Protein AF-H6Q936-F1 (afdb_monomer)

Mean predicted aligned error: 9.36 Å

Sequence (215 aa):
MSMMAGSNAAGVPKELAVLWPVNLMQFFLVAVVITSFFFLTMAYIVTGPQLRAKTADVLAVGLALYDIPYGFSVASALFGAPVYSSTAPWLLAAGVAVLALSQAYSLAVARAITPGGLRAWLVVPLAFAVGFLLYFILPPMQTSLYPRLVMSYLYAGAAPCIVYSMLKINLHAAGRLGGFTFKFWAGLFAGVMLYAAAEVFIHLYSPAAHGFIHL

Organism: Pyrobaculum oguniense (strain DSM 13380 / JCM 10595 / TE7) (NCBI:txid698757)

Foldseek 3Di:
DLVLLVLLLPVLLVVCVVVPVDPSVVVVVVSCVLLVVLVVVVVCQCVPPVRVAQLLQLLLLLLLLLLLLVLLLLLCLCPVDPPLVPPCVPLSVQLVVLVVVLSVVLSVLSCVVGPPPDPRVVSNVVSNVNSNVVPVVDPRPVPDSVSSNVSSSSSSSSNVSNVVSVVSSLVVVQVVVVHCDPVSVVVVVVSVVSNVVSVVSNCVSPVCSCVSRRD

pLDDT: mean 73.19, std 12.07, range [38.28, 92.38]

Structure (mmCIF, N/CA/C/O backbone):
data_AF-H6Q936-F1
#
_entry.id   AF-H6Q936-F1
#
loop_
_atom_site.group_PDB
_atom_site.id
_atom_site.type_symbol
_atom_site.label_atom_id
_atom_site.label_alt_id
_atom_site.label_comp_id
_atom_site.label_asym_id
_atom_site.label_entity_id
_atom_site.label_seq_id
_atom_site.pdbx_PDB_ins_code
_atom_site.Cartn_x
_atom_site.Cartn_y
_atom_site.Cartn_z
_atom_site.occupancy
_atom_site.B_iso_or_equiv
_atom_site.auth_seq_id
_atom_site.auth_comp_id
_atom_site.auth_asym_id
_atom_site.auth_atom_id
_atom_site.pdbx_PDB_model_num
ATOM 1 N N . MET A 1 1 ? -1.543 5.328 0.706 1.00 61.47 1 MET A N 1
ATOM 2 C CA . MET A 1 1 ? -1.523 3.891 0.343 1.00 61.47 1 MET A CA 1
ATOM 3 C C . MET A 1 1 ? -2.785 3.435 -0.386 1.00 61.47 1 MET A C 1
ATOM 5 O O . MET A 1 1 ? -2.665 3.070 -1.541 1.00 61.47 1 MET A O 1
ATOM 9 N N . SER A 1 2 ? -3.990 3.478 0.201 1.00 53.75 2 SER A N 1
ATOM 10 C CA . SER A 1 2 ? -5.213 2.980 -0.473 1.00 53.75 2 SER A CA 1
ATOM 11 C C . SER A 1 2 ? -5.577 3.722 -1.765 1.00 53.75 2 SER A C 1
ATOM 13 O O . SER A 1 2 ? -5.867 3.081 -2.768 1.00 53.75 2 SER A O 1
ATOM 15 N N . MET A 1 3 ? -5.522 5.060 -1.765 1.00 62.69 3 MET A N 1
ATOM 16 C CA . MET A 1 3 ? -5.763 5.865 -2.974 1.00 62.69 3 MET A CA 1
ATOM 17 C C . MET A 1 3 ? -4.720 5.595 -4.064 1.00 62.69 3 MET A C 1
ATOM 19 O O . MET A 1 3 ? -5.059 5.581 -5.238 1.00 62.69 3 MET A O 1
ATOM 23 N N . MET A 1 4 ? -3.473 5.328 -3.674 1.00 63.38 4 MET A N 1
ATOM 24 C CA . MET A 1 4 ? -2.392 5.014 -4.608 1.00 63.38 4 MET A CA 1
ATOM 25 C C . MET A 1 4 ? -2.554 3.608 -5.193 1.00 63.38 4 MET A C 1
ATOM 27 O O . MET A 1 4 ? -2.472 3.442 -6.397 1.00 63.38 4 MET A O 1
ATOM 31 N N . ALA A 1 5 ? -2.900 2.614 -4.370 1.00 56.12 5 ALA A N 1
ATOM 32 C CA . ALA A 1 5 ? -3.246 1.279 -4.852 1.00 56.12 5 ALA A CA 1
ATOM 33 C C . ALA A 1 5 ? -4.446 1.322 -5.821 1.00 56.12 5 ALA A C 1
ATOM 35 O O . ALA A 1 5 ? -4.440 0.662 -6.853 1.00 56.12 5 ALA A O 1
ATOM 36 N N . GLY A 1 6 ? -5.458 2.146 -5.528 1.00 54.78 6 GLY A N 1
ATOM 37 C CA . GLY A 1 6 ? -6.584 2.371 -6.437 1.00 54.78 6 GLY A CA 1
ATOM 38 C C . GLY A 1 6 ? -6.182 3.069 -7.741 1.00 54.78 6 GLY A C 1
ATOM 39 O O . GLY A 1 6 ? -6.617 2.642 -8.806 1.00 54.78 6 GLY A O 1
ATOM 40 N N . SER A 1 7 ? -5.332 4.100 -7.667 1.00 63.47 7 SER A N 1
ATOM 41 C CA . SER A 1 7 ? -4.776 4.778 -8.847 1.00 63.47 7 SER A CA 1
ATOM 42 C C . SER A 1 7 ? -4.005 3.793 -9.722 1.00 63.47 7 SER A C 1
ATOM 44 O O . SER A 1 7 ? -4.339 3.656 -10.891 1.00 63.47 7 SER A O 1
ATOM 46 N N . ASN A 1 8 ? -3.091 3.024 -9.122 1.00 63.66 8 ASN A N 1
ATOM 47 C CA . ASN A 1 8 ? -2.183 2.112 -9.827 1.00 63.66 8 ASN A CA 1
ATOM 48 C C . ASN A 1 8 ? -2.870 0.878 -10.415 1.00 63.66 8 ASN A C 1
ATOM 50 O O . ASN A 1 8 ? -2.393 0.224 -11.345 1.00 63.66 8 ASN A O 1
ATOM 54 N N . ALA A 1 9 ? -4.018 0.517 -9.849 1.00 57.38 9 ALA A N 1
ATOM 55 C CA . ALA A 1 9 ? -4.896 -0.472 -10.446 1.00 57.38 9 ALA A CA 1
ATOM 56 C C . ALA A 1 9 ? -5.572 0.062 -11.725 1.00 57.38 9 ALA A C 1
ATOM 58 O O . ALA A 1 9 ? -5.931 -0.726 -12.600 1.00 57.38 9 ALA A O 1
ATOM 59 N N . ALA A 1 10 ? -5.760 1.381 -11.837 1.00 58.88 10 ALA A N 1
ATOM 60 C CA . ALA A 1 10 ? -6.557 2.024 -12.876 1.00 58.88 10 ALA A CA 1
ATOM 61 C C . ALA A 1 10 ? -5.743 2.678 -14.007 1.00 58.88 10 ALA A C 1
ATOM 63 O O . ALA A 1 10 ? -6.281 2.808 -15.112 1.00 58.88 10 ALA A O 1
ATOM 64 N N . GLY A 1 11 ? -4.483 3.085 -13.806 1.00 59.94 11 GLY A N 1
ATOM 65 C CA . GLY A 1 11 ? -3.734 3.760 -14.872 1.00 59.94 11 GLY A CA 1
ATOM 66 C C . GLY A 1 11 ? -3.174 2.832 -15.944 1.00 59.94 11 GLY A C 1
ATOM 67 O O . GLY A 1 11 ? -3.153 3.238 -17.102 1.00 59.94 11 GLY A O 1
ATOM 68 N N . VAL A 1 12 ? -2.848 1.569 -15.650 1.00 63.31 12 VAL A N 1
ATOM 69 C CA . VAL A 1 12 ? -2.398 0.622 -16.696 1.00 63.31 12 VAL A CA 1
ATOM 70 C C . VAL A 1 12 ? -3.471 0.366 -17.776 1.00 63.31 12 VAL A C 1
ATOM 72 O O . VAL A 1 12 ? -3.147 0.470 -18.961 1.00 63.31 12 VAL A O 1
ATOM 75 N N . PRO A 1 13 ? -4.758 0.118 -17.445 1.00 61.00 13 PRO A N 1
ATOM 76 C CA . PRO A 1 13 ? -5.834 0.076 -18.442 1.00 61.00 13 PRO A CA 1
ATOM 77 C C . PRO A 1 13 ? -5.987 1.375 -19.247 1.00 61.00 13 PRO A C 1
ATOM 79 O O . PRO A 1 13 ? -6.289 1.332 -20.440 1.00 61.00 13 PRO A O 1
ATOM 82 N N . LYS A 1 14 ? -5.767 2.533 -18.610 1.00 61.59 14 LYS A N 1
ATOM 83 C CA . LYS A 1 14 ? -5.841 3.848 -19.259 1.00 61.59 14 LYS A CA 1
ATOM 84 C C . LYS A 1 14 ? -4.702 4.053 -20.261 1.00 61.59 14 LYS A C 1
ATOM 86 O O . LYS A 1 14 ? -4.954 4.549 -21.352 1.00 61.59 14 LYS A O 1
ATOM 91 N N . GLU A 1 15 ? -3.473 3.665 -19.932 1.00 61.25 15 GLU A N 1
ATOM 92 C CA . GLU A 1 15 ? -2.340 3.736 -20.867 1.00 61.25 15 GLU A CA 1
ATOM 93 C C . GLU A 1 15 ? -2.508 2.777 -22.047 1.00 61.25 15 GLU A C 1
ATOM 95 O O . GLU A 1 15 ? -2.240 3.140 -23.193 1.00 61.25 15 GLU A O 1
ATOM 100 N N . LEU A 1 16 ? -3.016 1.571 -21.779 1.00 59.66 16 LEU A N 1
ATOM 101 C CA . LEU A 1 16 ? -3.364 0.593 -22.807 1.00 59.66 16 LEU A CA 1
ATOM 102 C C . LEU A 1 16 ? -4.382 1.140 -23.804 1.00 59.66 16 LEU A C 1
ATOM 104 O O . LEU A 1 16 ? -4.204 0.944 -25.001 1.00 59.66 16 LEU A O 1
ATOM 108 N N . ALA A 1 17 ? -5.391 1.872 -23.322 1.00 58.81 17 ALA A N 1
ATOM 109 C CA . ALA A 1 17 ? -6.390 2.527 -24.165 1.00 58.81 17 ALA A CA 1
ATOM 110 C C . ALA A 1 17 ? -5.791 3.565 -25.130 1.00 58.81 17 ALA A C 1
ATOM 112 O O . ALA A 1 17 ? -6.347 3.797 -26.202 1.00 58.81 17 ALA A O 1
ATOM 113 N N . VAL A 1 18 ? -4.683 4.208 -24.743 1.00 61.81 18 VAL A N 1
ATOM 114 C CA . VAL A 1 18 ? -4.014 5.256 -25.530 1.00 61.81 18 VAL A CA 1
ATOM 115 C C . VAL A 1 18 ? -3.033 4.658 -26.538 1.00 61.81 18 VAL A C 1
ATOM 117 O O . VAL A 1 18 ? -2.972 5.115 -27.676 1.00 61.81 18 VAL A O 1
ATOM 120 N N . LEU A 1 19 ? -2.265 3.642 -26.135 1.00 58.72 19 LEU A N 1
ATOM 121 C CA . LEU A 1 19 ? -1.237 3.019 -26.978 1.00 58.72 19 LEU A CA 1
ATOM 122 C C . LEU A 1 19 ? -1.812 2.044 -28.007 1.00 58.72 19 LEU A C 1
ATOM 124 O O . LEU A 1 19 ? -1.199 1.813 -29.048 1.00 58.72 19 LEU A O 1
ATOM 128 N N . TRP A 1 20 ? -2.975 1.464 -27.723 1.00 57.75 20 TRP A N 1
ATOM 129 C CA . TRP A 1 20 ? -3.580 0.448 -28.565 1.00 57.75 20 TRP A CA 1
ATOM 130 C C . TRP A 1 20 ? -5.104 0.614 -28.494 1.00 57.75 20 TRP A C 1
ATOM 132 O O . TRP A 1 20 ? -5.687 0.371 -27.437 1.00 57.75 20 TRP A O 1
ATOM 142 N N . PRO A 1 21 ? -5.792 1.015 -29.582 1.00 55.06 21 PRO A N 1
ATOM 143 C CA . PRO A 1 21 ? -7.251 1.097 -29.612 1.00 55.06 21 PRO A CA 1
ATOM 144 C C . PRO A 1 21 ? -7.835 -0.324 -29.684 1.00 55.06 21 PRO A C 1
ATOM 146 O O . PRO A 1 21 ? -8.429 -0.738 -30.676 1.00 55.06 21 PRO A O 1
ATOM 149 N N . VAL A 1 22 ? -7.586 -1.125 -28.650 1.00 55.31 22 VAL A N 1
ATOM 150 C CA . VAL A 1 22 ? -8.157 -2.458 -28.476 1.00 55.31 22 VAL A CA 1
ATOM 151 C C . VAL A 1 22 ? -9.547 -2.301 -27.887 1.00 55.31 22 VAL A C 1
ATOM 153 O O . VAL A 1 22 ? -9.851 -1.331 -27.192 1.00 55.31 22 VAL A O 1
ATOM 156 N N . ASN A 1 23 ? -10.390 -3.298 -28.122 1.00 58.53 23 ASN A N 1
ATOM 157 C CA . ASN A 1 23 ? -11.681 -3.425 -27.474 1.00 58.53 23 ASN A CA 1
ATOM 158 C C . ASN A 1 23 ? -11.493 -3.529 -25.943 1.00 58.53 23 ASN A C 1
ATOM 160 O O . ASN A 1 23 ? -11.279 -4.612 -25.394 1.00 58.53 23 ASN A O 1
ATOM 164 N N . LEU A 1 24 ? -11.553 -2.378 -25.260 1.00 59.50 24 LEU A N 1
ATOM 165 C CA . LEU A 1 24 ? -11.336 -2.205 -23.814 1.00 59.50 24 LEU A CA 1
ATOM 166 C C . LEU A 1 24 ? -12.250 -3.083 -22.956 1.00 59.50 24 LEU A C 1
ATOM 168 O O . LEU A 1 24 ? -11.955 -3.314 -21.786 1.00 59.50 24 LEU A O 1
ATOM 172 N N . MET A 1 25 ? -13.329 -3.605 -23.541 1.00 63.00 25 MET A N 1
ATOM 173 C CA . MET A 1 25 ? -14.293 -4.477 -22.886 1.00 63.00 25 MET A CA 1
ATOM 174 C C . MET A 1 25 ? -13.635 -5.696 -22.228 1.00 63.00 25 MET A C 1
ATOM 176 O O . MET A 1 25 ? -14.004 -6.056 -21.116 1.00 63.00 25 MET A O 1
ATOM 180 N N . GLN A 1 26 ? -12.638 -6.317 -22.869 1.00 65.06 26 GLN A N 1
ATOM 181 C CA . GLN A 1 26 ? -11.973 -7.503 -22.314 1.00 65.06 26 GLN A CA 1
ATOM 182 C C . GLN A 1 26 ? -11.108 -7.157 -21.096 1.00 65.06 26 GLN A C 1
ATOM 184 O O . GLN A 1 26 ? -11.200 -7.827 -20.070 1.00 65.06 26 GLN A O 1
ATOM 189 N N . PHE A 1 27 ? -10.323 -6.079 -21.168 1.00 60.59 27 PHE A N 1
ATOM 190 C CA . PHE A 1 27 ? -9.527 -5.604 -20.032 1.00 60.59 27 PHE A CA 1
ATOM 191 C C . PHE A 1 27 ? -10.408 -5.115 -18.882 1.00 60.59 27 PHE A C 1
ATOM 193 O O . PHE A 1 27 ? -10.123 -5.411 -17.724 1.00 60.59 27 PHE A O 1
ATOM 200 N N . PHE A 1 28 ? -11.510 -4.430 -19.196 1.00 62.19 28 PHE A N 1
ATOM 201 C CA . PHE A 1 28 ? -12.504 -4.016 -18.214 1.00 62.19 28 PHE A CA 1
ATOM 202 C C . PHE A 1 28 ? -13.147 -5.222 -17.520 1.00 62.19 28 PHE A C 1
ATOM 204 O O . PHE A 1 28 ? -13.210 -5.250 -16.297 1.00 62.19 28 PHE A O 1
ATOM 211 N N . LEU A 1 29 ? -13.551 -6.252 -18.269 1.00 66.69 29 LEU A N 1
ATOM 212 C CA . LEU A 1 29 ? -14.103 -7.486 -17.703 1.00 66.69 29 LEU A CA 1
ATOM 213 C C . LEU A 1 29 ? -13.095 -8.207 -16.807 1.00 66.69 29 LEU A C 1
ATOM 215 O O . LEU A 1 29 ? -13.454 -8.622 -15.710 1.00 66.69 29 LEU A O 1
ATOM 219 N N . VAL A 1 30 ? -11.832 -8.320 -17.226 1.00 66.12 30 VAL A N 1
ATOM 220 C CA . VAL A 1 30 ? -10.776 -8.929 -16.403 1.00 66.12 30 VAL A CA 1
ATOM 221 C C . VAL A 1 30 ? -10.541 -8.118 -15.128 1.00 66.12 30 VAL A C 1
ATOM 223 O O . VAL A 1 30 ? -10.490 -8.691 -14.041 1.00 66.12 30 VAL A O 1
ATOM 226 N N . ALA A 1 31 ? -10.478 -6.788 -15.227 1.00 62.88 31 ALA A N 1
ATOM 227 C CA . ALA A 1 31 ? -10.356 -5.911 -14.069 1.00 62.88 31 ALA A CA 1
ATOM 228 C C . ALA A 1 31 ? -11.558 -6.047 -13.121 1.00 62.88 31 ALA A C 1
ATOM 230 O O . ALA A 1 31 ? -11.362 -6.153 -11.912 1.00 62.88 31 ALA A O 1
ATOM 231 N N . VAL A 1 32 ? -12.786 -6.114 -13.647 1.00 66.06 32 VAL A N 1
ATOM 232 C CA . VAL A 1 32 ? -14.022 -6.323 -12.873 1.00 66.06 32 VAL A CA 1
ATOM 233 C C . VAL A 1 32 ? -14.007 -7.684 -12.188 1.00 66.06 32 VAL A C 1
ATOM 235 O O . VAL A 1 32 ? -14.314 -7.761 -11.004 1.00 66.06 32 VAL A O 1
ATOM 238 N 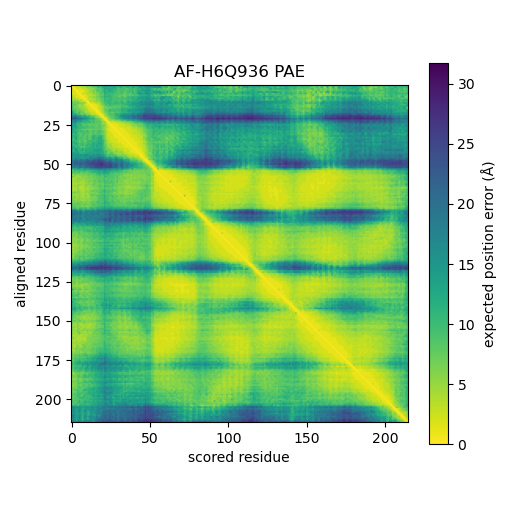N . VAL A 1 33 ? -13.614 -8.752 -12.882 1.00 72.00 33 VAL A N 1
ATOM 239 C CA . VAL A 1 33 ? -13.533 -10.103 -12.308 1.00 72.00 33 VAL A CA 1
ATOM 240 C C . VAL A 1 33 ? -12.490 -10.160 -11.199 1.00 72.00 33 VAL A C 1
ATOM 242 O O . VAL A 1 33 ? -12.778 -10.690 -10.131 1.00 72.00 33 VAL A O 1
ATOM 245 N N . ILE A 1 34 ? -11.306 -9.584 -11.407 1.00 67.56 34 ILE A N 1
ATOM 246 C CA . ILE A 1 34 ? -10.224 -9.601 -10.417 1.00 67.56 34 ILE A CA 1
ATOM 247 C C . ILE A 1 34 ? -10.582 -8.743 -9.203 1.00 67.56 34 ILE A C 1
ATOM 249 O O . ILE A 1 34 ? -10.488 -9.216 -8.071 1.00 67.56 34 ILE A O 1
ATOM 253 N N . THR A 1 35 ? -11.055 -7.513 -9.410 1.00 64.31 35 THR A N 1
ATOM 254 C CA . THR A 1 35 ? -11.507 -6.647 -8.307 1.00 64.31 35 THR A CA 1
ATOM 255 C C . THR A 1 35 ? -12.677 -7.269 -7.551 1.00 64.31 35 THR A C 1
ATOM 257 O O . THR A 1 35 ? -12.654 -7.285 -6.323 1.00 64.31 35 THR A O 1
ATOM 260 N N . SER A 1 36 ? -13.651 -7.860 -8.250 1.00 66.31 36 SER A N 1
ATOM 261 C CA . SER A 1 36 ? -14.780 -8.568 -7.633 1.00 66.31 36 SER A CA 1
ATOM 262 C C . SER A 1 36 ? -14.330 -9.817 -6.884 1.00 66.31 36 SER A C 1
ATOM 264 O O . SER A 1 36 ? -14.815 -10.063 -5.788 1.00 66.31 36 SER A O 1
ATOM 266 N N . PHE A 1 37 ? -13.376 -10.585 -7.416 1.00 74.50 37 PHE A N 1
ATOM 267 C CA . PHE A 1 37 ? -12.801 -11.744 -6.736 1.00 74.50 37 PHE A CA 1
ATOM 268 C C . PHE A 1 37 ? -12.106 -11.328 -5.440 1.00 74.50 37 PHE A C 1
ATOM 270 O O . PHE A 1 37 ? -12.392 -11.897 -4.388 1.00 74.50 37 PHE A O 1
ATOM 277 N N . PHE A 1 38 ? -11.249 -10.304 -5.472 1.00 66.44 38 PHE A N 1
ATOM 278 C CA . PHE A 1 38 ? -10.590 -9.796 -4.266 1.00 66.44 38 PHE A CA 1
ATOM 279 C C . PHE A 1 38 ? -11.588 -9.199 -3.273 1.00 66.44 38 PHE A C 1
ATOM 281 O O . PHE A 1 38 ? -11.463 -9.432 -2.071 1.00 66.44 38 PHE A O 1
ATOM 288 N N . PHE A 1 39 ? -12.610 -8.493 -3.758 1.00 66.88 39 PHE A N 1
ATOM 289 C CA . PHE A 1 39 ? -13.674 -7.948 -2.924 1.00 66.88 39 PHE A CA 1
ATOM 290 C C . PHE A 1 39 ? -14.504 -9.052 -2.258 1.00 66.88 39 PHE A C 1
ATOM 292 O O . PHE A 1 39 ? -14.716 -8.999 -1.051 1.00 66.88 39 PHE A O 1
ATOM 299 N N . LEU A 1 40 ? -14.920 -10.081 -3.001 1.00 66.56 40 LEU A N 1
ATOM 300 C CA . LEU A 1 40 ? -15.683 -11.223 -2.488 1.00 66.56 40 LEU A CA 1
ATOM 301 C C . LEU A 1 40 ? -14.852 -12.087 -1.541 1.00 66.56 40 LEU A C 1
ATOM 303 O O . LEU A 1 40 ? -15.354 -12.519 -0.508 1.00 66.56 40 LEU A O 1
ATOM 307 N N . THR A 1 41 ? -13.572 -12.295 -1.850 1.00 68.31 41 THR A N 1
ATOM 308 C CA . THR A 1 41 ? -12.643 -13.022 -0.978 1.00 68.31 41 THR A CA 1
ATOM 309 C C . THR A 1 41 ? -12.435 -12.256 0.327 1.00 68.31 41 THR A C 1
ATOM 311 O O . THR A 1 41 ? -12.497 -12.847 1.401 1.00 68.31 41 THR A O 1
ATOM 314 N N . MET A 1 42 ? -12.278 -10.929 0.267 1.00 64.75 42 MET A N 1
ATOM 315 C CA . MET A 1 42 ? -12.211 -10.088 1.465 1.00 64.75 42 MET A CA 1
ATOM 316 C C . MET A 1 42 ? -13.526 -10.060 2.235 1.00 64.75 42 MET A C 1
ATOM 318 O O . MET A 1 42 ? -13.505 -10.182 3.456 1.00 64.75 42 MET A O 1
ATOM 322 N N . ALA A 1 43 ? -14.667 -9.958 1.555 1.00 63.00 43 ALA A N 1
ATOM 323 C CA . ALA A 1 43 ? -15.976 -10.027 2.189 1.00 63.00 43 ALA A CA 1
ATOM 324 C C . ALA A 1 43 ? -16.134 -11.358 2.933 1.00 63.00 43 ALA A C 1
ATOM 326 O O . ALA A 1 43 ? -16.433 -11.349 4.120 1.00 63.00 43 ALA A O 1
ATOM 327 N N . TYR A 1 44 ? -15.806 -12.483 2.293 1.00 61.88 44 TYR A N 1
ATOM 328 C CA . TYR A 1 44 ? -15.835 -13.816 2.894 1.00 61.88 44 TYR A CA 1
ATOM 329 C C . TYR A 1 44 ? -14.891 -13.949 4.102 1.00 61.88 44 TYR A C 1
ATOM 331 O O . TYR A 1 44 ? -15.283 -14.482 5.140 1.00 61.88 44 TYR A O 1
ATOM 339 N N . ILE A 1 45 ? -13.673 -13.406 4.008 1.00 63.81 45 ILE A N 1
ATOM 340 C CA . ILE A 1 45 ? -12.688 -13.372 5.103 1.00 63.81 45 ILE A CA 1
ATOM 341 C C . ILE A 1 45 ? -13.127 -12.442 6.246 1.00 63.81 45 ILE A C 1
ATOM 343 O O . ILE A 1 45 ? -12.715 -12.628 7.383 1.00 63.81 45 ILE A O 1
ATOM 347 N N . VAL A 1 46 ? -13.952 -11.429 5.989 1.00 61.44 46 VAL A N 1
ATOM 348 C CA . VAL A 1 46 ? -14.419 -10.487 7.017 1.00 61.44 46 VAL A CA 1
ATOM 349 C C . VAL A 1 46 ? -15.732 -10.945 7.665 1.00 61.44 46 VAL A C 1
ATOM 351 O O . VAL A 1 46 ? -15.922 -10.731 8.865 1.00 61.44 46 VAL A O 1
ATOM 354 N N . THR A 1 47 ? -16.635 -11.578 6.909 1.00 56.53 47 THR A N 1
ATOM 355 C CA . THR A 1 47 ? -17.973 -11.998 7.369 1.00 56.53 47 THR A CA 1
ATOM 356 C C . THR A 1 47 ? -18.056 -13.473 7.763 1.00 56.53 47 THR A C 1
ATOM 358 O O . THR A 1 47 ? -19.066 -13.894 8.326 1.00 56.53 47 THR A O 1
ATOM 361 N N . GLY A 1 48 ? -17.020 -14.270 7.488 1.00 53.28 48 GLY A N 1
ATOM 362 C CA . GLY A 1 48 ? -16.981 -15.698 7.791 1.00 53.28 48 GLY A CA 1
ATOM 363 C C . GLY A 1 48 ? -17.084 -15.993 9.299 1.00 53.28 48 GLY A C 1
ATOM 364 O O . GLY A 1 48 ? -16.259 -15.503 10.075 1.00 53.28 48 GLY A O 1
ATOM 365 N N . PRO A 1 49 ? -18.034 -16.836 9.753 1.00 50.34 49 PRO A N 1
ATOM 366 C CA . PRO A 1 49 ? -18.259 -17.109 11.178 1.00 50.34 49 PRO A CA 1
ATOM 367 C C . PRO A 1 49 ? -17.082 -17.815 11.877 1.00 50.34 49 PRO A C 1
ATOM 369 O O . PRO A 1 49 ? -16.932 -17.687 13.090 1.00 50.34 49 PRO A O 1
ATOM 372 N N . GLN A 1 50 ? -16.217 -18.507 11.126 1.00 50.19 50 GLN A N 1
ATOM 373 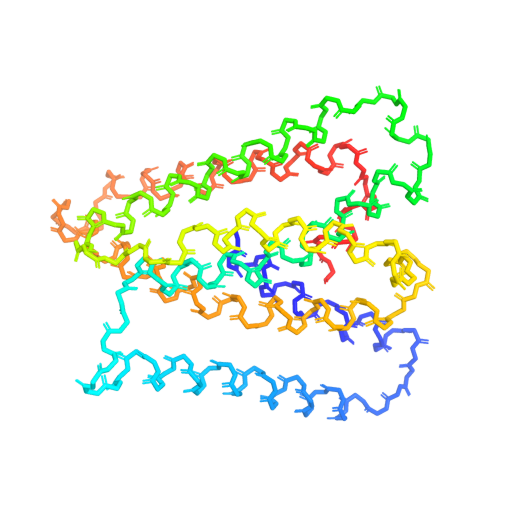C CA . GLN A 1 50 ? -15.003 -19.168 11.637 1.00 50.19 50 GLN A CA 1
ATOM 374 C C . GLN A 1 50 ? -13.714 -18.355 11.409 1.00 50.19 50 GLN A C 1
ATOM 376 O O . GLN A 1 50 ? -12.691 -18.614 12.037 1.00 50.19 50 GLN A O 1
ATOM 381 N N . LEU A 1 51 ? -13.769 -17.346 10.538 1.00 51.81 51 LEU A N 1
ATOM 382 C CA . LEU A 1 51 ? -12.641 -16.541 10.078 1.00 51.81 51 LEU A CA 1
ATOM 383 C C . LEU A 1 51 ? -12.927 -15.071 10.376 1.00 51.81 51 LEU A C 1
ATOM 385 O O . LEU A 1 51 ? -12.887 -14.253 9.479 1.00 51.81 51 LEU A O 1
ATOM 389 N N . ARG A 1 52 ? -13.224 -14.683 11.624 1.00 56.84 52 ARG A N 1
ATOM 390 C CA . ARG A 1 52 ? -13.216 -13.249 11.974 1.00 56.84 52 ARG A CA 1
ATOM 391 C C . ARG A 1 52 ? -11.784 -12.734 11.864 1.00 56.84 52 ARG A C 1
ATOM 393 O O . ARG A 1 52 ? -11.037 -12.746 12.845 1.00 56.84 52 ARG A O 1
ATOM 400 N N . ALA A 1 53 ? -11.391 -12.322 10.662 1.00 59.44 53 ALA A N 1
ATOM 401 C CA . ALA A 1 53 ? -10.058 -11.828 10.406 1.00 59.44 53 ALA A CA 1
ATOM 402 C C . ALA A 1 53 ? -9.812 -10.594 11.273 1.00 59.44 53 ALA A C 1
ATOM 404 O O . ALA A 1 53 ? -10.595 -9.636 11.318 1.00 59.44 53 ALA A O 1
ATOM 405 N N . LYS A 1 54 ? -8.721 -10.646 12.032 1.00 76.12 54 LYS A N 1
ATOM 406 C CA . LYS A 1 54 ? -8.322 -9.537 12.888 1.00 76.12 54 LYS A CA 1
ATOM 407 C C . LYS A 1 54 ? -7.847 -8.413 11.978 1.00 76.12 54 LYS A C 1
ATOM 409 O O . LYS A 1 54 ? -7.160 -8.659 10.992 1.00 76.12 54 LYS A O 1
ATOM 414 N N . THR A 1 55 ? -8.217 -7.176 12.304 1.00 78.62 55 THR A N 1
ATOM 415 C CA . THR A 1 55 ? -7.955 -5.990 11.464 1.00 78.62 55 THR A CA 1
ATOM 416 C C . THR A 1 55 ? -6.485 -5.886 11.065 1.00 78.62 55 THR A C 1
ATOM 418 O O . THR A 1 55 ? -6.165 -5.517 9.946 1.00 78.62 55 THR A O 1
ATOM 421 N N . ALA A 1 56 ? -5.593 -6.265 11.977 1.00 80.75 56 ALA A N 1
ATOM 422 C CA . ALA A 1 56 ? -4.161 -6.290 11.743 1.00 80.75 56 ALA A CA 1
ATOM 423 C C . ALA A 1 56 ? -3.699 -7.357 10.734 1.00 80.75 56 ALA A C 1
ATOM 425 O O . ALA A 1 56 ? -2.781 -7.082 9.971 1.00 80.75 56 ALA A O 1
ATOM 426 N N . ASP A 1 57 ? -4.332 -8.533 10.683 1.00 82.38 57 ASP A N 1
ATOM 427 C CA . ASP A 1 57 ? -3.994 -9.563 9.693 1.00 82.38 57 ASP A CA 1
ATOM 428 C C . ASP A 1 57 ? -4.508 -9.159 8.296 1.00 82.38 57 ASP A C 1
ATOM 430 O O . ASP A 1 57 ? -3.793 -9.323 7.311 1.00 82.38 57 ASP A O 1
ATOM 434 N N . VAL A 1 58 ? -5.697 -8.542 8.206 1.00 82.19 58 VAL A N 1
ATOM 435 C CA . VAL A 1 58 ? -6.220 -7.978 6.941 1.00 82.19 58 VAL A CA 1
ATOM 436 C C . VAL A 1 58 ? -5.329 -6.843 6.436 1.00 82.19 58 VAL A C 1
ATOM 438 O O . VAL A 1 58 ? -4.999 -6.792 5.252 1.00 82.19 58 VAL A O 1
ATOM 441 N N . LEU A 1 59 ? -4.893 -5.956 7.337 1.00 85.69 59 LEU A N 1
ATOM 442 C CA . LEU A 1 59 ? -3.952 -4.894 7.000 1.00 85.69 59 LEU A CA 1
ATOM 443 C C . LEU A 1 59 ? -2.607 -5.467 6.541 1.00 85.69 59 LEU A C 1
ATOM 445 O O . LEU A 1 59 ? -2.075 -4.995 5.546 1.00 85.69 59 LEU A O 1
ATOM 449 N N . ALA A 1 60 ? -2.079 -6.494 7.213 1.00 85.69 60 ALA A N 1
ATOM 450 C CA . ALA A 1 60 ? -0.825 -7.138 6.824 1.00 85.69 60 ALA A CA 1
ATOM 451 C C . ALA A 1 60 ? -0.903 -7.766 5.425 1.00 85.69 60 ALA A C 1
ATOM 453 O O . ALA A 1 60 ? 0.013 -7.583 4.631 1.00 85.69 60 ALA A O 1
ATOM 454 N N . VAL A 1 61 ? -2.006 -8.441 5.084 1.00 85.31 61 VAL A N 1
ATOM 455 C CA . VAL A 1 61 ? -2.225 -8.965 3.724 1.00 85.31 61 VAL A CA 1
ATOM 456 C C . VAL A 1 61 ? -2.326 -7.827 2.707 1.00 85.31 61 VAL A C 1
ATOM 458 O O . VAL A 1 61 ? -1.696 -7.891 1.656 1.00 85.31 61 VAL A O 1
ATOM 461 N N . GLY A 1 62 ? -3.069 -6.764 3.025 1.00 85.19 62 GLY A N 1
ATOM 462 C CA . GLY A 1 62 ? -3.186 -5.593 2.155 1.00 85.19 62 GLY A CA 1
ATOM 463 C C . GLY A 1 62 ? -1.847 -4.908 1.886 1.00 85.19 62 GLY A C 1
ATOM 464 O O . GLY A 1 62 ? -1.543 -4.588 0.741 1.00 85.19 62 GLY A O 1
ATOM 465 N N . LEU A 1 63 ? -1.031 -4.725 2.926 1.00 88.31 63 LEU A N 1
ATOM 466 C CA . LEU A 1 63 ? 0.315 -4.166 2.808 1.00 88.31 63 LEU A CA 1
ATOM 467 C C . LEU A 1 63 ? 1.253 -5.104 2.043 1.00 88.31 63 LEU A C 1
ATOM 469 O O . LEU A 1 63 ? 1.989 -4.636 1.189 1.00 88.31 63 LEU A O 1
ATOM 473 N N . ALA A 1 64 ? 1.170 -6.419 2.250 1.00 87.81 64 ALA A N 1
ATOM 474 C CA . ALA A 1 64 ? 1.958 -7.381 1.483 1.00 87.81 64 ALA A CA 1
ATOM 475 C C . ALA A 1 64 ? 1.622 -7.348 -0.019 1.00 87.81 64 ALA A C 1
ATOM 477 O O . ALA A 1 64 ? 2.518 -7.306 -0.857 1.00 87.81 64 ALA A O 1
ATOM 478 N N . LEU A 1 65 ? 0.334 -7.309 -0.379 1.00 87.19 65 LEU A N 1
ATOM 479 C CA . LEU A 1 65 ? -0.090 -7.168 -1.777 1.00 87.19 65 LEU A CA 1
ATOM 480 C C . LEU A 1 65 ? 0.366 -5.839 -2.392 1.00 87.19 65 LEU A C 1
ATOM 482 O O . LEU A 1 65 ? 0.626 -5.779 -3.588 1.00 87.19 65 LEU A O 1
ATOM 486 N N . TYR A 1 66 ? 0.480 -4.787 -1.583 1.00 86.94 66 TYR A N 1
ATOM 487 C CA . TYR A 1 66 ? 1.002 -3.491 -2.003 1.00 86.94 66 TYR A CA 1
ATOM 488 C C . TYR A 1 66 ? 2.536 -3.478 -2.139 1.00 86.94 66 TYR A C 1
ATOM 490 O O . TYR A 1 66 ? 3.075 -2.831 -3.036 1.00 86.94 66 TYR A O 1
ATOM 498 N N . ASP A 1 67 ? 3.247 -4.203 -1.276 1.00 89.44 67 ASP A N 1
ATOM 499 C CA . ASP A 1 67 ? 4.708 -4.168 -1.203 1.00 89.44 67 ASP A CA 1
ATOM 500 C C . ASP A 1 67 ? 5.400 -4.999 -2.285 1.00 89.44 67 ASP A C 1
ATOM 502 O O . ASP A 1 67 ? 6.518 -4.662 -2.667 1.00 89.44 67 ASP A O 1
ATOM 506 N N . ILE A 1 68 ? 4.749 -6.031 -2.835 1.00 88.00 68 ILE A N 1
ATOM 507 C CA . ILE A 1 68 ? 5.269 -6.770 -4.002 1.00 88.00 68 ILE A CA 1
ATOM 508 C C . ILE A 1 68 ? 5.481 -5.829 -5.205 1.00 88.00 68 ILE A C 1
ATOM 510 O O . ILE A 1 68 ? 6.614 -5.713 -5.680 1.00 88.00 68 ILE A O 1
ATOM 514 N N . PRO A 1 69 ? 4.451 -5.128 -5.717 1.00 85.00 69 PRO A N 1
ATOM 515 C CA . PRO A 1 69 ? 4.636 -4.221 -6.841 1.00 85.00 69 PRO A CA 1
ATOM 516 C C . PRO A 1 69 ? 5.519 -3.026 -6.475 1.00 85.00 69 PRO A C 1
ATOM 518 O O . PRO A 1 69 ? 6.346 -2.619 -7.287 1.00 85.00 69 PRO A O 1
ATOM 521 N N . TYR A 1 70 ? 5.445 -2.524 -5.238 1.00 84.00 70 TYR A N 1
ATOM 522 C CA . TYR A 1 70 ? 6.321 -1.445 -4.784 1.00 84.00 70 TYR A CA 1
ATOM 523 C C . TYR A 1 70 ? 7.807 -1.851 -4.777 1.00 84.00 70 TYR A C 1
ATOM 525 O O . TYR A 1 70 ? 8.643 -1.115 -5.299 1.00 84.00 70 TYR A O 1
ATOM 533 N N . GLY A 1 71 ? 8.148 -3.038 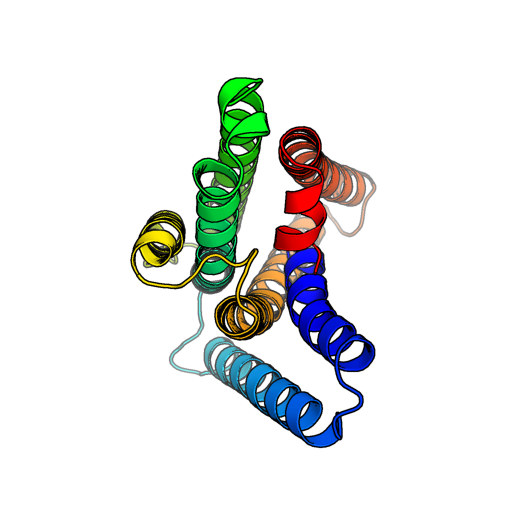-4.265 1.00 86.19 71 GLY A N 1
ATOM 534 C CA . GLY A 1 71 ? 9.514 -3.570 -4.288 1.00 86.19 71 GLY A CA 1
ATOM 535 C C . GLY A 1 71 ? 10.048 -3.759 -5.708 1.00 86.19 71 GLY A C 1
ATOM 536 O O . GLY A 1 71 ? 11.203 -3.429 -5.983 1.00 86.19 71 GLY A O 1
ATOM 537 N N . PHE A 1 72 ? 9.191 -4.199 -6.633 1.00 85.56 72 PHE A N 1
ATOM 538 C CA . PHE A 1 72 ? 9.536 -4.321 -8.050 1.00 85.56 72 PHE A CA 1
ATOM 539 C C . PHE A 1 72 ? 9.782 -2.957 -8.715 1.00 85.56 72 PHE A C 1
ATOM 541 O O . PHE A 1 72 ? 10.730 -2.810 -9.492 1.00 85.56 72 PHE A O 1
ATOM 548 N N . SER A 1 73 ? 8.986 -1.936 -8.377 1.00 79.56 73 SER A N 1
ATOM 549 C CA . SER A 1 73 ? 9.189 -0.556 -8.837 1.00 79.56 73 SER A CA 1
ATOM 550 C C . SER A 1 73 ? 10.474 0.054 -8.274 1.00 79.56 73 SER A C 1
ATOM 552 O O . SER A 1 73 ? 11.214 0.700 -9.014 1.00 79.56 73 SER A O 1
ATOM 554 N N . VAL A 1 74 ? 10.797 -0.200 -7.000 1.00 80.69 74 VAL A N 1
ATOM 555 C CA . VAL A 1 74 ? 12.057 0.240 -6.373 1.00 80.69 74 VAL A CA 1
ATOM 556 C C . VAL A 1 74 ? 13.266 -0.414 -7.047 1.00 80.69 74 VAL A C 1
ATOM 558 O O . VAL A 1 74 ? 14.214 0.284 -7.403 1.00 80.69 74 VAL A O 1
ATOM 561 N N . ALA A 1 75 ? 13.232 -1.729 -7.286 1.00 83.12 75 ALA A N 1
ATOM 562 C CA . ALA A 1 75 ? 14.293 -2.429 -8.010 1.00 83.12 75 ALA A CA 1
ATOM 563 C C . ALA A 1 75 ? 14.437 -1.911 -9.451 1.00 83.12 75 ALA A C 1
ATOM 565 O O . ALA A 1 75 ? 15.546 -1.637 -9.909 1.00 83.12 75 ALA A O 1
ATOM 566 N N . SER A 1 76 ? 13.314 -1.683 -10.138 1.00 78.56 76 SER A N 1
ATOM 567 C CA . SER A 1 76 ? 13.300 -1.094 -11.482 1.00 78.56 76 SER A CA 1
ATOM 568 C C . SER A 1 76 ? 13.870 0.327 -11.504 1.00 78.56 76 SER A C 1
ATOM 570 O O . SER A 1 76 ? 14.545 0.693 -12.461 1.00 78.56 76 SER A O 1
ATOM 572 N N . ALA A 1 77 ? 13.633 1.131 -10.465 1.00 74.62 77 ALA A N 1
ATOM 573 C CA . ALA A 1 77 ? 14.209 2.468 -10.341 1.00 74.62 77 ALA A CA 1
ATOM 574 C C . ALA A 1 77 ? 15.722 2.422 -10.070 1.00 74.62 77 ALA A C 1
ATOM 576 O O . ALA A 1 77 ? 16.467 3.215 -10.640 1.00 74.62 77 ALA A O 1
ATOM 577 N N . LEU A 1 78 ? 16.179 1.477 -9.243 1.00 77.69 78 LEU A N 1
ATOM 578 C CA . LEU A 1 78 ? 17.587 1.336 -8.870 1.00 77.69 78 LEU A CA 1
ATOM 579 C C . LEU A 1 78 ? 18.451 0.798 -10.022 1.00 77.69 78 LEU A C 1
ATOM 581 O O . LEU A 1 78 ? 19.554 1.294 -10.252 1.00 77.69 78 LEU A O 1
ATOM 585 N N . PHE A 1 79 ? 17.956 -0.215 -10.737 1.00 78.44 79 PHE A N 1
ATOM 586 C CA . PHE A 1 79 ? 18.723 -0.946 -11.750 1.00 78.44 79 PHE A CA 1
ATOM 587 C C . PHE A 1 79 ? 18.350 -0.596 -13.195 1.00 78.44 79 PHE A C 1
ATOM 589 O O . PHE A 1 79 ? 19.161 -0.810 -14.093 1.00 78.44 79 PHE A O 1
ATOM 596 N N . GLY A 1 80 ? 17.147 -0.071 -13.442 1.00 66.94 80 GLY A N 1
ATOM 597 C CA . GLY A 1 80 ? 16.662 0.236 -14.792 1.00 66.94 80 GLY A CA 1
ATOM 598 C C . GLY A 1 80 ? 17.158 1.571 -15.359 1.00 66.94 80 GLY A C 1
ATOM 599 O O . GLY A 1 80 ? 17.200 1.723 -16.575 1.00 66.94 80 GLY A O 1
ATOM 600 N N . ALA A 1 81 ? 17.565 2.531 -14.516 1.00 60.50 81 ALA A N 1
ATOM 601 C CA . ALA A 1 81 ? 18.013 3.860 -14.951 1.00 60.50 81 ALA A CA 1
ATOM 602 C C . ALA A 1 81 ? 19.304 4.313 -14.221 1.00 60.50 81 ALA A C 1
ATOM 604 O O . ALA A 1 81 ? 19.228 4.915 -13.147 1.00 60.50 81 ALA A O 1
ATOM 605 N N . PRO A 1 82 ? 20.505 4.085 -14.795 1.00 55.75 82 PRO A N 1
ATOM 606 C CA . PRO A 1 82 ? 21.794 4.276 -14.107 1.00 55.75 82 PRO A CA 1
ATOM 607 C C . PRO A 1 82 ? 22.143 5.737 -13.758 1.00 55.75 82 PRO A C 1
ATOM 609 O O . PRO A 1 82 ? 23.016 5.991 -12.927 1.00 55.75 82 PRO A O 1
ATOM 612 N N . VAL A 1 83 ? 21.466 6.715 -14.369 1.00 56.34 83 VAL A N 1
ATOM 613 C CA . VAL A 1 83 ? 21.770 8.144 -14.174 1.00 56.34 83 VAL A CA 1
ATOM 614 C C . VAL A 1 83 ? 21.330 8.643 -12.791 1.00 56.34 83 VAL A C 1
ATOM 616 O O . VAL A 1 83 ? 22.029 9.452 -12.196 1.00 56.34 83 VAL A O 1
ATOM 619 N N . TYR A 1 84 ? 20.219 8.135 -12.243 1.00 55.22 84 TYR A N 1
ATOM 620 C CA . TYR A 1 84 ? 19.678 8.595 -10.951 1.00 55.22 84 TYR A CA 1
ATOM 621 C C . TYR A 1 84 ? 20.174 7.776 -9.751 1.00 55.22 84 TYR A C 1
ATOM 623 O O . TYR A 1 84 ? 20.275 8.293 -8.634 1.00 55.22 84 TYR A O 1
ATOM 631 N N . SER A 1 85 ? 20.540 6.507 -9.971 1.00 56.91 85 SER A N 1
ATOM 632 C CA . SER A 1 85 ? 21.062 5.636 -8.910 1.00 56.91 85 SER A CA 1
ATOM 633 C C . SER A 1 85 ? 22.417 6.079 -8.366 1.00 56.91 85 SER A C 1
ATOM 635 O O . SER A 1 85 ? 22.727 5.810 -7.205 1.00 56.91 85 SER A O 1
ATOM 637 N N . SER A 1 86 ? 23.175 6.833 -9.163 1.00 58.28 86 SER A N 1
ATOM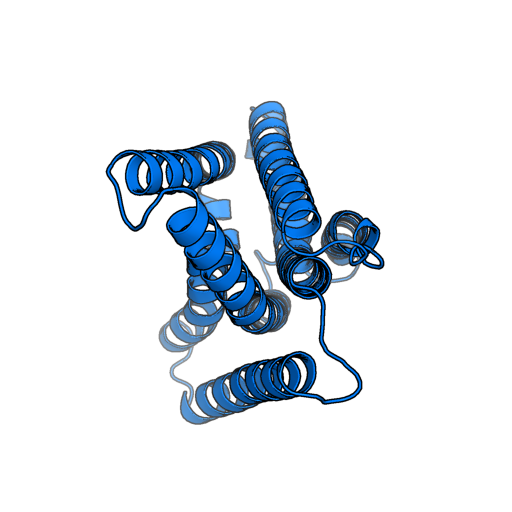 638 C CA . SER A 1 86 ? 24.480 7.386 -8.803 1.00 58.28 86 SER A CA 1
ATOM 639 C C . SER A 1 86 ? 24.420 8.778 -8.157 1.00 58.28 86 SER A C 1
ATOM 641 O O . SER A 1 86 ? 25.332 9.127 -7.411 1.00 58.28 86 SER A O 1
ATOM 643 N N . THR A 1 87 ? 23.361 9.567 -8.378 1.00 63.81 87 THR A N 1
ATOM 644 C CA . THR A 1 87 ? 23.299 10.970 -7.920 1.00 63.81 87 THR A CA 1
ATOM 645 C C . THR A 1 87 ? 22.762 11.150 -6.501 1.00 63.81 87 THR A C 1
ATOM 647 O O . THR A 1 87 ? 23.210 12.053 -5.798 1.00 63.81 87 THR A O 1
ATOM 650 N N . ALA A 1 88 ? 21.807 10.325 -6.052 1.00 67.56 88 ALA A N 1
ATOM 651 C CA . ALA A 1 88 ? 21.216 10.478 -4.715 1.00 67.56 88 ALA A CA 1
ATOM 652 C C . ALA A 1 88 ? 20.575 9.188 -4.155 1.00 67.56 88 ALA A C 1
ATOM 654 O O . ALA A 1 88 ? 19.388 9.186 -3.822 1.00 67.56 88 ALA A O 1
ATOM 655 N N . PRO A 1 89 ? 21.324 8.080 -3.993 1.00 70.81 89 PRO A N 1
ATOM 656 C CA . PRO A 1 89 ? 20.780 6.813 -3.475 1.00 70.81 89 PRO A CA 1
ATOM 657 C C . PRO A 1 89 ? 20.151 6.944 -2.076 1.00 70.81 89 PRO A C 1
ATOM 659 O O . PRO A 1 89 ? 19.246 6.191 -1.715 1.00 70.81 89 PRO A O 1
ATOM 662 N N . TRP A 1 90 ? 20.587 7.939 -1.301 1.00 75.56 90 TRP A N 1
ATOM 663 C CA . TRP A 1 90 ? 20.050 8.256 0.018 1.00 75.56 90 TRP A CA 1
ATOM 664 C C . TRP A 1 90 ? 18.597 8.761 -0.017 1.00 75.56 90 TRP A C 1
ATOM 666 O O . TRP A 1 90 ? 17.877 8.522 0.947 1.00 75.56 90 TRP A O 1
ATOM 676 N N . LEU A 1 91 ? 18.133 9.395 -1.106 1.00 72.81 91 LEU A N 1
ATOM 677 C CA . LEU A 1 91 ? 16.734 9.835 -1.245 1.00 72.81 91 LEU A CA 1
ATOM 678 C C . LEU A 1 91 ? 15.786 8.641 -1.371 1.00 72.81 91 LEU A C 1
ATOM 680 O O . LEU A 1 91 ? 14.773 8.579 -0.675 1.00 72.81 91 LEU A O 1
ATOM 684 N N . LEU A 1 92 ? 16.152 7.660 -2.204 1.00 75.00 92 LEU A N 1
ATOM 685 C CA . LEU A 1 92 ? 15.399 6.414 -2.338 1.00 75.00 92 LEU A CA 1
ATOM 686 C C . LEU A 1 92 ? 15.374 5.650 -1.011 1.00 75.00 92 LEU A C 1
ATOM 688 O O . LEU A 1 92 ? 14.313 5.219 -0.566 1.00 75.00 92 LEU A O 1
ATOM 692 N N . ALA A 1 93 ? 16.531 5.526 -0.352 1.00 78.81 93 ALA A N 1
ATOM 693 C CA . ALA A 1 93 ? 16.631 4.860 0.942 1.00 78.81 93 ALA A CA 1
ATOM 694 C C . ALA A 1 93 ? 15.785 5.561 2.019 1.00 78.81 93 ALA A C 1
ATOM 696 O O . ALA A 1 93 ? 15.083 4.889 2.772 1.00 78.81 93 ALA A O 1
ATOM 697 N N . ALA A 1 94 ? 15.801 6.897 2.064 1.00 79.06 94 ALA A N 1
ATOM 698 C CA . ALA A 1 94 ? 14.989 7.680 2.990 1.00 79.06 94 ALA A CA 1
ATOM 699 C C . ALA A 1 94 ? 13.488 7.495 2.724 1.00 79.06 94 ALA A C 1
ATOM 701 O O . ALA A 1 94 ? 12.737 7.226 3.659 1.00 79.06 94 ALA A O 1
ATOM 702 N N . GLY A 1 95 ? 13.052 7.565 1.463 1.00 78.44 95 GLY A N 1
ATOM 703 C CA . GLY A 1 95 ? 11.657 7.339 1.078 1.00 78.44 95 GLY A CA 1
ATOM 704 C C . GLY A 1 95 ? 11.160 5.938 1.445 1.00 78.44 95 GLY A C 1
ATOM 705 O O . GLY A 1 95 ? 10.125 5.797 2.099 1.00 78.44 95 GLY A O 1
ATOM 706 N N . VAL A 1 96 ? 11.937 4.898 1.114 1.00 81.69 96 VAL A N 1
ATOM 707 C CA . VAL A 1 96 ? 11.639 3.504 1.487 1.00 81.69 96 VAL A CA 1
ATOM 708 C C . VAL A 1 96 ? 11.593 3.337 3.008 1.00 81.69 96 VAL A C 1
ATOM 710 O O . VAL A 1 96 ? 10.671 2.704 3.520 1.00 81.69 96 VAL A O 1
ATOM 713 N N . ALA A 1 97 ? 12.532 3.934 3.746 1.00 84.56 97 ALA A N 1
ATOM 714 C CA . ALA A 1 97 ? 12.566 3.857 5.203 1.00 84.56 97 ALA A CA 1
ATOM 715 C C . ALA A 1 97 ? 11.361 4.553 5.856 1.00 84.56 97 ALA A C 1
ATOM 717 O O . ALA A 1 97 ? 10.738 3.980 6.749 1.00 84.56 97 ALA A O 1
ATOM 718 N N . VAL A 1 98 ? 10.991 5.757 5.403 1.00 83.00 98 VAL A N 1
ATOM 719 C CA . VAL A 1 98 ? 9.816 6.477 5.926 1.00 83.00 98 VAL A CA 1
ATOM 720 C C . VAL A 1 98 ? 8.539 5.686 5.634 1.00 83.00 98 VAL A C 1
ATOM 722 O O . VAL A 1 98 ? 7.687 5.546 6.516 1.00 83.00 98 VAL A O 1
ATOM 725 N N . LEU A 1 99 ? 8.421 5.100 4.437 1.00 83.19 99 LEU A N 1
ATOM 726 C CA . LEU A 1 99 ? 7.282 4.257 4.084 1.00 83.19 99 LEU A CA 1
ATOM 727 C C . LEU A 1 99 ? 7.213 3.008 4.979 1.00 83.19 99 LEU A C 1
ATOM 729 O O . LEU A 1 99 ? 6.165 2.748 5.574 1.00 83.19 99 LEU A O 1
ATOM 733 N N . ALA A 1 100 ? 8.327 2.297 5.163 1.00 85.69 100 ALA A N 1
ATOM 734 C CA . ALA A 1 100 ? 8.404 1.119 6.027 1.00 85.69 100 ALA A CA 1
ATOM 735 C C . ALA A 1 100 ? 8.055 1.445 7.491 1.00 85.69 100 ALA A C 1
ATOM 737 O O . ALA A 1 100 ? 7.302 0.713 8.136 1.00 85.69 100 ALA A O 1
ATOM 738 N N . LEU A 1 101 ? 8.530 2.582 8.014 1.00 85.12 101 LEU A N 1
ATOM 739 C CA . LEU A 1 101 ? 8.167 3.063 9.350 1.00 85.12 101 LEU A CA 1
ATOM 740 C C . LEU A 1 101 ? 6.667 3.362 9.456 1.00 85.12 101 LEU A C 1
ATOM 742 O O . LEU A 1 101 ? 6.034 2.990 10.447 1.00 85.12 101 LEU A O 1
ATOM 746 N N . SER A 1 102 ? 6.072 3.977 8.429 1.00 84.19 102 SER A N 1
ATOM 747 C CA . SER A 1 102 ? 4.632 4.259 8.399 1.00 84.19 102 SER A CA 1
ATOM 748 C C . SER A 1 102 ? 3.783 2.977 8.395 1.00 84.19 102 SER A C 1
ATOM 750 O O . SER A 1 102 ? 2.755 2.900 9.077 1.00 84.19 102 SER A O 1
ATOM 752 N N . GLN A 1 103 ? 4.233 1.936 7.690 1.00 85.50 103 GLN A N 1
ATOM 753 C CA . GLN A 1 103 ? 3.586 0.625 7.652 1.00 85.50 103 GLN A CA 1
ATOM 754 C C . GLN A 1 103 ? 3.713 -0.104 8.993 1.00 85.50 103 GLN A C 1
ATOM 756 O O . GLN A 1 103 ? 2.713 -0.591 9.525 1.00 85.50 103 GLN A O 1
ATOM 761 N N . ALA A 1 104 ? 4.912 -0.117 9.583 1.00 86.50 104 ALA A N 1
ATOM 762 C CA . ALA A 1 104 ? 5.158 -0.698 10.900 1.00 86.50 104 ALA A CA 1
ATOM 763 C C . ALA A 1 104 ? 4.296 -0.028 11.982 1.00 86.50 104 ALA A C 1
ATOM 765 O O . ALA A 1 104 ? 3.661 -0.714 12.788 1.00 86.50 104 ALA A O 1
ATOM 766 N N . TYR A 1 105 ? 4.198 1.305 11.952 1.00 85.62 105 TYR A N 1
ATOM 767 C CA . TYR A 1 105 ? 3.310 2.061 12.831 1.00 85.62 105 TYR A CA 1
ATOM 768 C C . TYR A 1 105 ? 1.838 1.680 12.621 1.00 85.62 105 TYR A C 1
ATOM 770 O O . TYR A 1 105 ? 1.127 1.388 13.583 1.00 85.62 105 TYR A O 1
ATOM 778 N N . SER A 1 106 ? 1.383 1.602 11.368 1.00 83.75 106 SER A N 1
ATOM 779 C CA . SER A 1 106 ? -0.002 1.237 11.034 1.00 83.75 106 SER A CA 1
ATOM 780 C C . SER A 1 106 ? -0.372 -0.165 11.537 1.00 83.75 106 SER A C 1
ATOM 782 O O . SER A 1 106 ? -1.450 -0.361 12.102 1.00 83.75 106 SER A O 1
ATOM 784 N N . LEU A 1 107 ? 0.537 -1.136 11.404 1.00 85.56 107 LEU A N 1
ATOM 785 C CA . LEU A 1 107 ? 0.370 -2.491 11.940 1.00 85.56 107 LEU A CA 1
ATOM 786 C C . LEU A 1 107 ? 0.344 -2.508 13.472 1.00 85.56 107 LEU A C 1
ATOM 788 O O . LEU A 1 107 ? -0.487 -3.200 14.064 1.00 85.56 107 LEU A O 1
ATOM 792 N N . ALA A 1 108 ? 1.209 -1.726 14.124 1.00 83.75 108 ALA A N 1
ATOM 793 C CA . ALA A 1 108 ? 1.217 -1.595 15.578 1.00 83.75 108 ALA A CA 1
ATOM 794 C C . ALA A 1 108 ? -0.113 -1.024 16.103 1.00 83.75 108 ALA A C 1
ATOM 796 O O . ALA A 1 108 ? -0.688 -1.561 17.054 1.00 83.75 108 ALA A O 1
ATOM 797 N N . VAL A 1 109 ? -0.656 0.001 15.437 1.00 82.38 109 VAL A N 1
ATOM 798 C CA . VAL A 1 109 ? -1.971 0.578 15.756 1.00 82.38 109 VAL A CA 1
ATOM 799 C C . VAL A 1 109 ? -3.088 -0.444 15.534 1.00 82.38 109 VAL A C 1
ATOM 801 O O . VAL A 1 109 ? -3.925 -0.647 16.415 1.00 82.38 109 VAL A O 1
ATOM 804 N N . ALA A 1 110 ? -3.087 -1.156 14.404 1.00 81.62 110 ALA A N 1
ATOM 805 C CA . ALA A 1 110 ? -4.085 -2.185 14.115 1.00 81.62 110 ALA A CA 1
ATOM 806 C C . ALA A 1 110 ? -4.081 -3.318 15.162 1.00 81.62 110 ALA A C 1
ATOM 808 O O . ALA A 1 110 ? -5.143 -3.820 15.557 1.00 81.62 110 ALA A O 1
ATOM 809 N N . ARG A 1 111 ? -2.894 -3.690 15.660 1.00 82.06 111 ARG A N 1
ATOM 810 C CA . ARG A 1 111 ? -2.713 -4.672 16.741 1.00 82.06 111 ARG A CA 1
ATOM 811 C C . ARG A 1 111 ? -3.276 -4.177 18.067 1.00 82.06 111 ARG A C 1
ATOM 813 O O . ARG A 1 111 ? -3.939 -4.941 18.763 1.00 82.06 111 ARG A O 1
ATOM 820 N N . ALA A 1 112 ? -3.034 -2.913 18.409 1.00 80.25 112 ALA A N 1
ATOM 821 C CA . ALA A 1 112 ? -3.543 -2.308 19.638 1.00 80.25 112 ALA A CA 1
ATOM 822 C C . ALA A 1 112 ? -5.083 -2.244 19.668 1.00 80.25 112 ALA A C 1
ATOM 824 O O . ALA A 1 112 ? -5.693 -2.259 20.737 1.00 80.25 112 ALA A O 1
ATOM 825 N N . ILE A 1 113 ? -5.719 -2.184 18.496 1.00 76.69 113 ILE A N 1
ATOM 826 C CA . ILE A 1 113 ? -7.180 -2.157 18.346 1.00 76.69 113 ILE A CA 1
ATOM 827 C C . ILE A 1 113 ? -7.777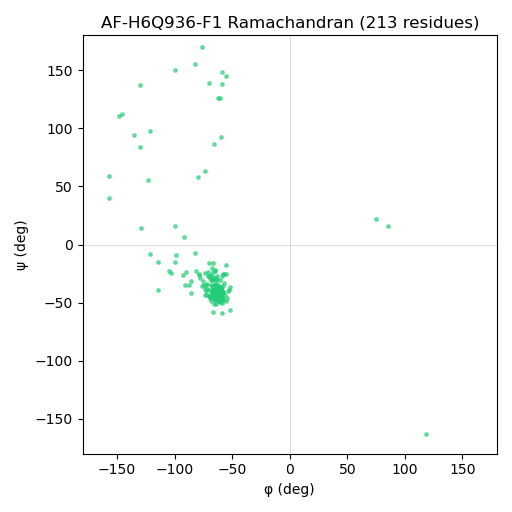 -3.571 18.334 1.00 76.69 113 ILE A C 1
ATOM 829 O O . ILE A 1 113 ? -8.890 -3.774 18.812 1.00 76.69 113 ILE A O 1
ATOM 833 N N . 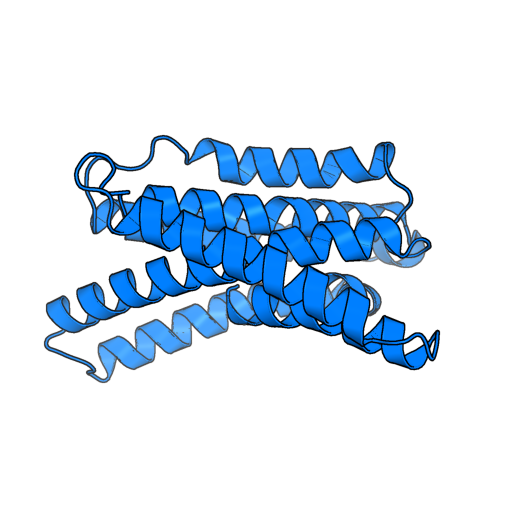THR A 1 114 ? -7.036 -4.562 17.834 1.00 72.38 114 THR A N 1
ATOM 834 C CA . THR A 1 114 ? -7.493 -5.958 17.730 1.00 72.38 114 THR A CA 1
ATOM 835 C C . THR A 1 114 ? -6.448 -6.922 18.312 1.00 72.38 114 THR A C 1
ATOM 837 O O . THR A 1 114 ? -5.639 -7.482 17.565 1.00 72.38 114 THR A O 1
ATOM 840 N N . PRO A 1 115 ? -6.445 -7.139 19.644 1.00 63.91 115 PRO A N 1
ATOM 841 C CA . PRO A 1 115 ? -5.443 -7.976 20.290 1.00 63.91 115 PRO A CA 1
ATOM 842 C C . PRO A 1 115 ? -5.424 -9.424 19.762 1.00 63.91 115 PRO A C 1
ATOM 844 O O . PRO A 1 115 ? -6.446 -10.080 19.526 1.00 63.91 115 PRO A O 1
ATOM 847 N N . GLY A 1 116 ? -4.210 -9.945 19.579 1.00 60.38 116 GLY A N 1
ATOM 848 C CA . GLY A 1 116 ? -3.947 -11.335 19.197 1.00 60.38 116 GLY A CA 1
ATOM 849 C C . GLY A 1 116 ? -3.990 -11.639 17.694 1.00 60.38 116 GLY A C 1
ATOM 850 O O . GLY A 1 116 ? -4.137 -12.807 17.341 1.00 60.38 116 GLY A O 1
ATOM 851 N N . GLY A 1 117 ? -3.936 -10.631 16.823 1.00 59.91 117 GLY A N 1
ATOM 852 C CA . GLY A 1 117 ? -3.816 -10.788 15.369 1.00 59.91 117 GLY A CA 1
ATOM 853 C C . GLY A 1 117 ? -2.571 -10.081 14.894 1.00 59.91 117 GLY A C 1
ATOM 854 O O . GLY A 1 117 ? -2.560 -8.862 14.806 1.00 59.91 117 GLY A O 1
ATOM 855 N N . LEU A 1 118 ? -1.490 -10.823 14.722 1.00 63.81 118 LEU A N 1
ATOM 856 C CA . LEU A 1 118 ? -0.328 -10.346 13.984 1.00 63.81 118 LEU A CA 1
ATOM 857 C C . LEU A 1 118 ? 0.448 -11.563 13.476 1.00 63.81 118 LEU A C 1
ATOM 859 O O . LEU A 1 118 ? 1.667 -11.618 13.578 1.00 63.81 118 LEU A O 1
ATOM 863 N N . ARG A 1 119 ? -0.261 -12.601 13.014 1.00 67.50 119 ARG A N 1
ATOM 864 C CA . ARG A 1 119 ? 0.403 -13.832 12.547 1.00 67.50 119 ARG A CA 1
ATOM 865 C C . ARG A 1 119 ? 1.159 -13.574 11.243 1.00 67.50 119 ARG A C 1
ATOM 867 O O . ARG A 1 119 ? 2.183 -14.198 11.003 1.00 67.50 119 ARG A O 1
ATOM 874 N N . ALA A 1 120 ? 0.683 -12.614 10.451 1.00 65.50 120 ALA A N 1
ATOM 875 C CA . ALA A 1 120 ? 1.199 -12.298 9.124 1.00 65.50 120 ALA A CA 1
ATOM 876 C C . ALA A 1 120 ? 2.158 -11.089 9.077 1.00 65.50 120 ALA A C 1
ATOM 878 O O . ALA A 1 120 ? 2.410 -10.554 8.005 1.00 65.50 120 ALA A O 1
ATOM 879 N N . TRP A 1 121 ? 2.711 -10.625 10.201 1.00 73.44 121 TRP A N 1
ATOM 880 C CA . TRP A 1 121 ? 3.520 -9.393 10.202 1.00 73.44 121 TRP A CA 1
ATOM 881 C C . TRP A 1 121 ? 4.808 -9.490 9.385 1.00 73.44 121 TRP A C 1
ATOM 883 O O . TRP A 1 121 ? 5.194 -8.522 8.741 1.00 73.44 121 TRP A O 1
ATOM 893 N N . LEU A 1 122 ? 5.428 -10.674 9.371 1.00 78.50 122 LEU A N 1
ATOM 894 C CA . LEU A 1 122 ? 6.607 -10.970 8.556 1.00 78.50 122 LEU A CA 1
ATOM 895 C C . LEU A 1 122 ? 6.295 -10.978 7.057 1.00 78.50 122 LEU A C 1
ATOM 897 O O . LEU A 1 122 ? 7.203 -10.817 6.249 1.00 78.50 122 LEU A O 1
ATOM 901 N N . VAL A 1 123 ? 5.026 -11.142 6.676 1.00 81.62 123 VAL A N 1
ATOM 902 C CA . VAL A 1 123 ? 4.620 -11.222 5.267 1.00 81.62 123 VAL A CA 1
ATOM 903 C C . VAL A 1 123 ? 4.841 -9.885 4.562 1.00 81.62 123 VAL A C 1
ATOM 905 O O . VAL A 1 123 ? 5.159 -9.882 3.384 1.00 81.62 123 VAL A O 1
ATOM 908 N N . VAL A 1 124 ? 4.755 -8.764 5.281 1.00 84.31 124 VAL A N 1
ATOM 909 C CA . VAL A 1 124 ? 4.950 -7.411 4.736 1.00 84.31 124 VAL A CA 1
ATOM 910 C C . VAL A 1 124 ? 6.402 -7.177 4.270 1.00 84.31 124 VAL A C 1
ATOM 912 O O . VAL A 1 124 ? 6.611 -6.985 3.073 1.00 84.31 124 VAL A O 1
ATOM 915 N N . PRO A 1 125 ? 7.445 -7.305 5.121 1.00 85.19 125 PRO A N 1
ATOM 916 C CA . PRO A 1 125 ? 8.828 -7.161 4.656 1.00 85.19 125 PRO A CA 1
ATOM 917 C C . PRO A 1 125 ? 9.250 -8.261 3.667 1.00 85.19 125 PRO A C 1
ATOM 919 O O . PRO A 1 125 ? 10.042 -7.999 2.762 1.00 85.19 125 PRO A O 1
ATOM 922 N N . LEU A 1 126 ? 8.712 -9.482 3.794 1.00 88.00 126 LEU A N 1
ATOM 923 C CA . LEU A 1 126 ? 8.974 -10.557 2.830 1.00 88.00 126 LEU A CA 1
ATOM 924 C C . LEU A 1 126 ? 8.374 -10.253 1.454 1.00 88.00 126 LEU A C 1
ATOM 926 O O . LEU A 1 126 ? 9.019 -10.511 0.444 1.00 88.00 126 LEU A O 1
ATOM 930 N N . ALA A 1 127 ? 7.172 -9.683 1.401 1.00 89.31 127 ALA A N 1
ATOM 931 C CA . ALA A 1 127 ? 6.518 -9.283 0.162 1.00 89.31 127 ALA A CA 1
ATOM 932 C C . ALA A 1 127 ? 7.328 -8.232 -0.602 1.00 89.31 127 ALA A C 1
ATOM 934 O O . ALA A 1 127 ? 7.519 -8.377 -1.809 1.00 89.31 127 ALA A O 1
ATOM 935 N N . PHE A 1 128 ? 7.877 -7.240 0.105 1.00 89.88 128 PHE A N 1
ATOM 936 C CA . PHE A 1 128 ? 8.798 -6.276 -0.494 1.00 89.88 128 PHE A CA 1
ATOM 937 C C . PHE A 1 128 ? 10.031 -6.965 -1.092 1.00 89.88 128 PHE A C 1
ATOM 939 O O . PHE A 1 128 ? 10.389 -6.711 -2.241 1.00 89.88 128 PHE A O 1
ATOM 946 N N . ALA A 1 129 ? 10.660 -7.875 -0.339 1.00 87.94 129 ALA A N 1
ATOM 947 C CA . ALA A 1 129 ? 11.832 -8.613 -0.807 1.00 87.94 129 ALA A CA 1
ATOM 948 C C . ALA A 1 129 ? 11.520 -9.484 -2.036 1.00 87.94 129 ALA A C 1
ATOM 950 O O . ALA A 1 129 ? 12.305 -9.518 -2.980 1.00 87.94 129 ALA A O 1
ATOM 951 N N . VAL A 1 130 ? 10.358 -10.143 -2.061 1.00 90.19 130 VAL A N 1
ATOM 952 C CA . VAL A 1 130 ? 9.881 -10.900 -3.228 1.00 90.19 130 VAL A CA 1
ATOM 953 C C . VAL A 1 130 ? 9.696 -9.974 -4.427 1.00 90.19 130 VAL A C 1
ATOM 955 O O . VAL A 1 130 ? 10.209 -10.270 -5.502 1.00 90.19 130 VAL A O 1
ATOM 958 N N . GLY A 1 131 ? 9.027 -8.834 -4.241 1.00 88.00 131 GLY A N 1
ATOM 959 C CA . GLY A 1 131 ? 8.871 -7.803 -5.266 1.00 88.00 131 GLY A CA 1
ATOM 960 C C . GLY A 1 131 ? 10.202 -7.338 -5.848 1.00 88.00 131 GLY A C 1
ATOM 961 O O . GLY A 1 131 ? 10.376 -7.281 -7.062 1.00 88.00 131 GLY A O 1
ATOM 962 N N . PHE A 1 132 ? 11.171 -7.074 -4.976 1.00 87.25 132 PHE A N 1
ATOM 963 C CA . PHE A 1 132 ? 12.517 -6.674 -5.366 1.00 87.25 132 PHE A CA 1
ATOM 964 C C . PHE A 1 132 ? 13.232 -7.767 -6.173 1.00 87.25 132 PHE A C 1
ATOM 966 O O . PHE A 1 132 ? 13.820 -7.485 -7.214 1.00 87.25 132 PHE A O 1
ATOM 973 N N . LEU A 1 133 ? 13.151 -9.028 -5.735 1.00 88.81 133 LEU A N 1
ATOM 974 C CA . LEU A 1 133 ? 13.778 -10.162 -6.422 1.00 88.81 133 LEU A CA 1
ATOM 975 C C . LEU A 1 133 ? 13.134 -10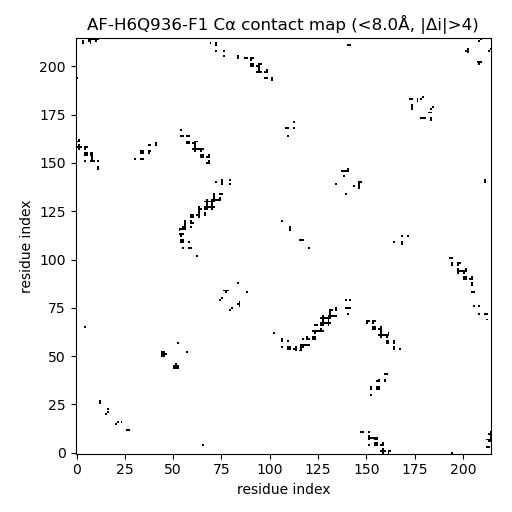.475 -7.776 1.00 88.81 133 LEU A C 1
ATOM 977 O O . LEU A 1 133 ? 13.835 -10.907 -8.691 1.00 88.81 133 LEU A O 1
ATOM 981 N N . LEU A 1 134 ? 11.831 -10.222 -7.934 1.00 87.25 134 LEU A N 1
ATOM 982 C CA . LEU A 1 134 ? 11.136 -10.408 -9.209 1.00 87.25 134 LEU A CA 1
ATOM 983 C C . LEU A 1 134 ? 11.773 -9.596 -10.342 1.00 87.25 134 LEU A C 1
ATOM 985 O O . LEU A 1 134 ? 11.681 -10.026 -11.487 1.00 87.25 134 LEU A O 1
ATOM 989 N N . TYR A 1 135 ? 12.466 -8.489 -10.049 1.00 83.69 135 TYR A N 1
ATOM 990 C CA . TYR A 1 135 ? 13.210 -7.706 -11.044 1.00 83.69 135 TYR A CA 1
ATOM 991 C C . TYR A 1 135 ? 14.261 -8.520 -11.804 1.00 83.69 135 TYR A C 1
ATOM 993 O O . TYR A 1 135 ? 14.489 -8.287 -12.984 1.00 83.69 135 TYR A O 1
ATOM 1001 N N . PHE A 1 136 ? 14.884 -9.504 -11.156 1.00 84.62 136 PHE A N 1
ATOM 1002 C CA . PHE A 1 136 ? 15.907 -10.337 -11.791 1.00 84.62 136 PHE A CA 1
ATOM 1003 C C . PHE A 1 136 ? 15.324 -11.482 -12.629 1.00 84.62 136 PHE A C 1
ATOM 1005 O O . PHE A 1 136 ? 16.068 -12.187 -13.306 1.00 84.62 136 PHE A O 1
ATOM 1012 N N . ILE A 1 137 ? 14.007 -11.686 -12.567 1.00 84.56 137 ILE A N 1
ATOM 1013 C CA . ILE A 1 137 ? 13.302 -12.804 -13.209 1.00 84.56 137 ILE A CA 1
ATOM 1014 C C . ILE A 1 137 ? 12.366 -12.289 -14.307 1.00 84.56 137 ILE A C 1
ATOM 1016 O O . ILE A 1 137 ? 12.239 -12.904 -15.364 1.00 84.56 137 ILE A O 1
ATOM 1020 N N . LEU A 1 138 ? 11.697 -11.165 -14.056 1.00 81.19 138 LEU A N 1
ATOM 1021 C CA . LEU A 1 138 ? 10.771 -10.525 -14.977 1.00 81.19 138 LEU A CA 1
ATOM 1022 C C . LEU A 1 138 ? 11.449 -9.364 -15.708 1.00 81.19 138 LEU A C 1
ATOM 1024 O O . LEU A 1 138 ? 12.311 -8.695 -15.141 1.00 81.19 138 LEU A O 1
ATOM 1028 N N . PRO A 1 139 ? 11.030 -9.067 -16.950 1.00 75.88 139 PRO A N 1
ATOM 1029 C CA . PRO A 1 139 ? 11.506 -7.881 -17.642 1.00 75.88 139 PRO A CA 1
ATOM 1030 C C . PRO A 1 139 ? 11.162 -6.609 -16.842 1.00 75.88 139 PRO A C 1
ATOM 1032 O O . PRO A 1 139 ? 10.118 -6.573 -16.185 1.00 75.88 139 PRO A O 1
ATOM 1035 N N . PRO A 1 140 ? 11.989 -5.551 -16.911 1.00 70.56 140 PRO A N 1
ATOM 1036 C CA . PRO A 1 140 ? 11.739 -4.304 -16.194 1.00 70.56 140 PRO A CA 1
ATOM 1037 C C . PRO A 1 140 ? 10.361 -3.712 -16.513 1.00 70.56 140 PRO A C 1
ATOM 1039 O O . PRO A 1 140 ? 9.928 -3.719 -17.669 1.00 70.56 140 PRO A O 1
ATOM 1042 N N . MET A 1 141 ? 9.705 -3.083 -15.525 1.00 66.25 141 MET A N 1
ATOM 1043 C CA . MET A 1 141 ? 8.461 -2.326 -15.776 1.00 66.25 141 MET A CA 1
ATOM 1044 C C . MET A 1 141 ? 8.634 -1.250 -16.846 1.00 66.25 141 MET A C 1
ATOM 1046 O O . MET A 1 141 ? 7.671 -0.837 -17.483 1.00 66.25 141 MET A O 1
ATOM 1050 N N . GLN A 1 142 ? 9.853 -0.756 -17.039 1.00 64.12 142 GLN A N 1
ATOM 1051 C CA . GLN A 1 142 ? 10.132 0.308 -17.995 1.00 64.12 142 GLN A CA 1
ATOM 1052 C C . GLN A 1 142 ? 9.932 -0.150 -19.443 1.00 64.12 142 GLN A C 1
ATOM 1054 O O . GLN A 1 142 ? 9.532 0.651 -20.281 1.00 64.12 142 GLN A O 1
ATOM 1059 N N . THR A 1 143 ? 10.170 -1.433 -19.722 1.00 62.84 143 THR A N 1
ATOM 1060 C CA . THR A 1 143 ? 10.257 -1.972 -21.084 1.00 62.84 143 THR A CA 1
ATOM 1061 C C . THR A 1 143 ? 9.149 -2.963 -21.423 1.00 62.84 143 THR A C 1
ATOM 1063 O O . THR A 1 143 ? 8.943 -3.251 -22.598 1.00 62.84 143 THR A O 1
ATOM 1066 N N . SER A 1 144 ? 8.419 -3.482 -20.429 1.00 64.38 144 SER A N 1
ATOM 1067 C CA . SER A 1 144 ? 7.361 -4.470 -20.648 1.00 64.38 144 SER A CA 1
ATOM 1068 C C . SER A 1 144 ? 6.051 -4.104 -19.953 1.00 64.38 144 SER A C 1
ATOM 1070 O O . SER A 1 144 ? 6.019 -3.713 -18.786 1.00 64.38 144 SER A O 1
ATOM 1072 N N . LEU A 1 145 ? 4.950 -4.295 -20.682 1.00 68.38 145 LEU A N 1
ATOM 1073 C CA . LEU A 1 145 ? 3.581 -4.090 -20.207 1.00 68.38 145 LEU A CA 1
ATOM 1074 C C . LEU A 1 145 ? 3.109 -5.214 -19.271 1.00 68.38 145 LEU A C 1
ATOM 1076 O O . LEU A 1 145 ? 2.312 -4.980 -18.365 1.00 68.38 145 LEU A O 1
ATOM 1080 N N . TYR A 1 146 ? 3.593 -6.439 -19.476 1.00 69.50 146 TYR A N 1
ATOM 1081 C CA . TYR A 1 146 ? 3.119 -7.610 -18.737 1.00 69.50 146 TYR A CA 1
ATOM 1082 C C . TYR A 1 146 ? 3.353 -7.500 -17.216 1.00 69.50 146 TYR A C 1
ATOM 1084 O O . TYR A 1 146 ? 2.392 -7.668 -16.462 1.00 69.50 146 TYR A O 1
ATOM 1092 N N . PRO A 1 147 ? 4.557 -7.132 -16.731 1.00 71.81 147 PRO A N 1
ATOM 1093 C CA . PRO A 1 147 ? 4.774 -6.876 -15.312 1.00 71.81 147 PRO A CA 1
ATOM 1094 C C . PRO A 1 147 ? 3.880 -5.756 -14.781 1.00 71.81 147 PRO A C 1
ATOM 1096 O O . PRO A 1 147 ? 3.364 -5.884 -13.680 1.00 71.81 147 PRO A O 1
ATOM 1099 N N . ARG A 1 148 ? 3.631 -4.691 -15.557 1.00 69.94 148 ARG A N 1
ATOM 1100 C CA . ARG A 1 148 ? 2.734 -3.605 -15.125 1.00 69.94 148 ARG A CA 1
ATOM 1101 C C . ARG A 1 148 ? 1.318 -4.117 -14.866 1.00 69.94 148 ARG A C 1
ATOM 1103 O O . ARG A 1 148 ? 0.776 -3.865 -13.800 1.00 69.94 148 ARG A O 1
ATOM 1110 N N . LEU A 1 149 ? 0.763 -4.913 -15.782 1.00 70.75 149 LEU A N 1
ATOM 1111 C CA . LEU A 1 149 ? -0.571 -5.508 -15.632 1.00 70.75 149 LEU A CA 1
ATOM 1112 C C . LEU A 1 149 ? -0.679 -6.404 -14.394 1.00 70.75 149 LEU A C 1
ATOM 1114 O O . LEU A 1 149 ? -1.612 -6.262 -13.606 1.00 70.75 149 LEU A O 1
ATOM 1118 N N . VAL A 1 150 ? 0.287 -7.308 -14.200 1.00 73.38 150 VAL A N 1
ATOM 1119 C CA . VAL A 1 150 ? 0.306 -8.215 -13.040 1.00 73.38 150 VAL A CA 1
ATOM 1120 C C . VAL A 1 150 ? 0.369 -7.426 -11.731 1.00 73.38 150 VAL A C 1
ATOM 1122 O O . VAL A 1 150 ? -0.346 -7.730 -10.777 1.00 73.38 150 VAL A O 1
ATOM 1125 N N . MET A 1 151 ? 1.186 -6.379 -11.700 1.00 80.12 151 MET A N 1
ATOM 1126 C CA . MET A 1 151 ? 1.394 -5.543 -10.523 1.00 80.12 151 MET A CA 1
ATOM 1127 C C . MET A 1 151 ? 0.175 -4.651 -10.224 1.00 80.12 151 MET A C 1
ATOM 1129 O O . MET A 1 151 ? -0.189 -4.498 -9.057 1.00 80.12 151 MET A O 1
ATOM 1133 N N . SER A 1 152 ? -0.548 -4.174 -11.244 1.00 72.88 152 SER A N 1
ATOM 1134 C CA . SER A 1 152 ? -1.842 -3.493 -11.077 1.00 72.88 152 SER A CA 1
ATOM 1135 C C . SER A 1 152 ? -2.912 -4.388 -10.452 1.00 72.88 152 SER A C 1
ATOM 1137 O O . SER A 1 152 ? -3.713 -3.911 -9.647 1.00 72.88 152 SER A O 1
ATOM 1139 N N . TYR A 1 153 ? -2.920 -5.694 -10.742 1.00 75.56 153 TYR A N 1
ATOM 1140 C CA . TYR A 1 153 ? -3.849 -6.624 -10.086 1.00 75.56 153 TYR A CA 1
ATOM 1141 C C . TYR A 1 153 ? -3.550 -6.804 -8.597 1.00 75.56 153 TYR A C 1
ATOM 1143 O O . TYR A 1 153 ? -4.475 -6.914 -7.790 1.00 75.56 153 TYR A O 1
ATOM 1151 N N . LEU A 1 154 ? -2.272 -6.787 -8.210 1.00 80.50 154 LEU A N 1
ATOM 1152 C CA . LEU A 1 154 ? -1.882 -6.825 -6.800 1.00 80.50 154 LEU A CA 1
ATOM 1153 C C . LEU A 1 154 ? -2.320 -5.548 -6.071 1.00 80.50 154 LEU A C 1
ATOM 1155 O O . LEU A 1 154 ? -2.889 -5.632 -4.981 1.00 80.50 154 LEU A O 1
ATOM 1159 N N . TYR A 1 155 ? -2.174 -4.380 -6.703 1.00 79.81 155 TYR A N 1
ATOM 1160 C CA . TYR A 1 155 ? -2.712 -3.126 -6.173 1.00 79.81 155 TYR A CA 1
ATOM 1161 C C . TYR A 1 155 ? -4.243 -3.136 -6.047 1.00 79.81 155 TYR A C 1
ATOM 1163 O O . TYR A 1 155 ? -4.780 -2.693 -5.027 1.00 79.81 155 TYR A O 1
ATOM 1171 N N . ALA A 1 156 ? -4.945 -3.712 -7.025 1.00 74.19 156 ALA A N 1
ATOM 1172 C CA . ALA A 1 156 ? -6.396 -3.877 -6.986 1.00 74.19 156 ALA A CA 1
ATOM 1173 C C . ALA A 1 156 ? -6.855 -4.740 -5.797 1.00 74.19 156 ALA A C 1
ATOM 1175 O O . ALA A 1 156 ? -7.873 -4.438 -5.175 1.00 74.19 156 ALA A O 1
ATOM 1176 N N . GLY A 1 157 ? -6.089 -5.778 -5.443 1.00 74.56 157 GLY A N 1
ATOM 1177 C CA . GLY A 1 157 ? -6.323 -6.588 -4.246 1.00 74.56 157 GLY A CA 1
ATOM 1178 C C . GLY A 1 157 ? -5.929 -5.889 -2.939 1.00 74.56 157 GLY A C 1
ATOM 1179 O O . GLY A 1 157 ? -6.616 -6.033 -1.925 1.00 74.56 157 GLY A O 1
ATOM 1180 N N . ALA A 1 158 ? -4.865 -5.084 -2.948 1.00 81.94 158 ALA A N 1
ATOM 1181 C CA . ALA A 1 158 ? -4.397 -4.339 -1.780 1.00 81.94 158 ALA A CA 1
ATOM 1182 C C . ALA A 1 158 ? -5.383 -3.245 -1.338 1.00 81.94 158 ALA A C 1
ATOM 1184 O O . ALA A 1 158 ? -5.634 -3.071 -0.141 1.00 81.94 158 ALA A O 1
ATOM 1185 N N . ALA A 1 159 ? -5.967 -2.520 -2.298 1.00 79.69 159 ALA A N 1
ATOM 1186 C CA . ALA A 1 159 ? -6.856 -1.388 -2.053 1.00 79.69 159 ALA A CA 1
ATOM 1187 C C . ALA A 1 159 ? -8.011 -1.696 -1.071 1.00 79.69 159 ALA A C 1
ATOM 1189 O O . ALA A 1 159 ? -8.085 -1.020 -0.038 1.00 79.69 159 ALA A O 1
ATOM 1190 N N . PRO A 1 160 ? -8.879 -2.707 -1.290 1.00 79.12 160 PRO A N 1
ATOM 1191 C CA . PRO A 1 160 ? -9.985 -2.999 -0.377 1.00 79.12 160 PRO A CA 1
ATOM 1192 C C . PRO A 1 160 ? -9.509 -3.428 1.019 1.00 79.12 160 PRO A C 1
ATOM 1194 O O . PRO A 1 160 ? -10.114 -3.029 2.013 1.00 79.12 160 PRO A O 1
ATOM 1197 N N . CYS A 1 161 ? -8.400 -4.170 1.120 1.00 81.62 161 CYS A N 1
ATOM 1198 C CA . CYS A 1 161 ? -7.830 -4.609 2.399 1.00 81.62 161 CYS A CA 1
ATOM 1199 C C . CYS A 1 161 ? -7.394 -3.418 3.263 1.00 81.62 161 CYS A C 1
ATOM 1201 O O . CYS A 1 161 ? -7.697 -3.338 4.461 1.00 81.62 161 CYS A O 1
ATOM 1203 N N . ILE A 1 162 ? -6.686 -2.474 2.636 1.00 84.31 162 ILE A N 1
ATOM 1204 C CA . ILE A 1 162 ? -6.190 -1.266 3.292 1.00 84.31 162 ILE A CA 1
ATOM 1205 C C . ILE A 1 162 ? -7.372 -0.356 3.648 1.00 84.31 162 ILE A C 1
ATOM 1207 O O . ILE A 1 162 ? -7.443 0.105 4.784 1.00 84.31 162 ILE A O 1
ATOM 1211 N N . VAL A 1 163 ? -8.334 -0.148 2.737 1.00 83.12 163 VAL A N 1
ATOM 1212 C CA . VAL A 1 163 ? -9.526 0.687 2.992 1.00 83.12 163 VAL A CA 1
ATOM 1213 C C . VAL A 1 163 ? -10.360 0.138 4.147 1.00 83.12 163 VAL A C 1
ATOM 1215 O O . VAL A 1 163 ? -10.694 0.893 5.059 1.00 83.12 163 VAL A O 1
ATOM 1218 N N . TYR A 1 164 ? -10.651 -1.165 4.159 1.00 83.75 164 TYR A N 1
ATOM 1219 C CA . TYR A 1 164 ? -11.373 -1.807 5.259 1.00 83.75 164 TYR A CA 1
ATOM 1220 C C . TYR A 1 164 ? -10.677 -1.562 6.604 1.00 83.75 164 TYR A C 1
ATOM 1222 O O . TYR A 1 164 ? -11.299 -1.134 7.580 1.00 83.75 164 TYR A O 1
ATOM 1230 N N . SER A 1 165 ? -9.364 -1.795 6.640 1.00 83.31 165 SER A N 1
ATOM 1231 C CA . SER A 1 165 ? -8.562 -1.643 7.852 1.00 83.31 165 SER A CA 1
ATOM 1232 C C . SER A 1 165 ? -8.522 -0.188 8.318 1.00 83.31 165 SER A C 1
ATOM 1234 O O . SER A 1 165 ? -8.724 0.078 9.501 1.00 83.31 165 SER A O 1
ATOM 1236 N N . MET A 1 166 ? -8.348 0.762 7.393 1.00 83.88 166 MET A N 1
ATOM 1237 C CA . MET A 1 166 ? -8.377 2.199 7.677 1.00 83.88 166 MET A CA 1
ATOM 1238 C C . MET A 1 166 ? -9.723 2.637 8.247 1.00 83.88 166 MET A C 1
ATOM 1240 O O . MET A 1 166 ? -9.748 3.311 9.273 1.00 83.88 166 MET A O 1
ATOM 1244 N N . LEU A 1 167 ? -10.840 2.237 7.630 1.00 84.69 167 LEU A N 1
ATOM 1245 C CA . LEU A 1 167 ? -12.177 2.580 8.118 1.00 84.69 167 LEU A CA 1
ATOM 1246 C C . LEU A 1 167 ? -12.386 2.072 9.543 1.00 84.69 167 LEU A C 1
ATOM 1248 O O . LEU A 1 167 ? -12.812 2.826 10.413 1.00 84.69 167 LEU A O 1
ATOM 1252 N N . LYS A 1 168 ? -12.018 0.820 9.813 1.00 83.75 168 LYS A N 1
ATOM 1253 C CA . LYS A 1 168 ? -12.166 0.222 11.141 1.00 83.75 168 LYS A CA 1
ATOM 1254 C C . LYS A 1 168 ? -11.281 0.894 12.194 1.00 83.75 168 LYS A C 1
ATOM 1256 O O . LYS A 1 168 ? -11.744 1.143 13.305 1.00 83.75 168 LYS A O 1
ATOM 1261 N N . ILE A 1 169 ? -10.035 1.226 11.848 1.00 84.62 169 ILE A N 1
ATOM 1262 C CA . ILE A 1 169 ? -9.108 1.954 12.728 1.00 84.62 169 ILE A CA 1
ATOM 1263 C C . ILE A 1 169 ? -9.631 3.368 13.011 1.00 84.62 169 ILE A C 1
ATOM 1265 O O . ILE A 1 169 ? -9.673 3.779 14.169 1.00 84.62 169 ILE A O 1
ATOM 1269 N N . ASN A 1 170 ? -10.082 4.085 11.980 1.00 87.12 170 ASN A N 1
ATOM 1270 C CA . ASN A 1 170 ? -10.589 5.451 12.099 1.00 87.12 170 ASN A CA 1
ATOM 1271 C C . ASN A 1 170 ? -11.889 5.515 12.903 1.00 87.12 170 ASN A C 1
ATOM 1273 O O . ASN A 1 170 ? -12.023 6.386 13.757 1.00 87.12 170 ASN A O 1
ATOM 1277 N N . LEU A 1 171 ? -12.817 4.577 12.699 1.00 87.25 171 LEU A N 1
ATOM 1278 C CA . LEU A 1 171 ? -14.039 4.484 13.502 1.00 87.25 171 LEU A CA 1
ATOM 1279 C C . LEU A 1 171 ? -13.721 4.213 14.976 1.00 87.25 171 LEU A C 1
ATOM 1281 O O . LEU A 1 171 ? -14.302 4.840 15.860 1.00 87.25 171 LEU A O 1
ATOM 1285 N N . HIS A 1 172 ? -12.759 3.330 15.255 1.00 84.75 172 HIS A N 1
ATOM 1286 C CA . HIS A 1 172 ? -12.328 3.049 16.626 1.00 84.75 172 HIS A CA 1
ATOM 1287 C C . HIS A 1 172 ? -11.630 4.248 17.279 1.00 84.75 172 HIS A C 1
ATOM 1289 O O . HIS A 1 172 ? -11.855 4.542 18.453 1.00 84.75 172 HIS A O 1
ATOM 1295 N N . ALA A 1 173 ? -10.802 4.968 16.518 1.00 83.81 173 ALA A N 1
ATOM 1296 C CA . ALA A 1 173 ? -10.149 6.191 16.969 1.00 83.81 173 ALA A CA 1
ATOM 1297 C C . ALA A 1 173 ? -11.168 7.305 17.246 1.00 83.81 173 ALA A C 1
ATOM 1299 O O . ALA A 1 173 ? -11.114 7.919 18.309 1.00 83.81 173 ALA A O 1
ATOM 1300 N N . ALA A 1 174 ? -12.133 7.514 16.346 1.00 87.50 174 ALA A N 1
ATOM 1301 C CA . ALA A 1 174 ? -13.229 8.457 16.541 1.00 87.50 174 ALA A CA 1
ATOM 1302 C C . ALA A 1 174 ? -14.032 8.101 17.799 1.00 87.50 174 ALA A C 1
ATOM 1304 O O . ALA A 1 174 ? -14.253 8.964 18.641 1.00 87.50 174 ALA A O 1
ATOM 1305 N N . GLY A 1 175 ? -14.373 6.824 18.001 1.00 87.00 175 GLY A N 1
ATOM 1306 C CA . GLY A 1 175 ? -15.052 6.364 19.216 1.00 87.00 175 GLY A CA 1
ATOM 1307 C C . GLY A 1 175 ? -14.286 6.703 20.501 1.00 87.00 175 GLY A C 1
ATOM 1308 O O . GLY A 1 175 ? -14.871 7.209 21.454 1.00 87.00 175 GLY A O 1
ATOM 1309 N N . ARG A 1 176 ? -12.960 6.505 20.518 1.00 86.69 176 ARG A N 1
ATOM 1310 C CA . ARG A 1 176 ? -12.105 6.855 21.671 1.00 86.69 176 ARG A CA 1
ATOM 1311 C C . ARG A 1 176 ? -11.920 8.358 21.881 1.00 86.69 176 ARG A C 1
ATOM 1313 O O . ARG A 1 176 ? -11.669 8.781 23.004 1.00 86.69 176 ARG A O 1
ATOM 1320 N N . LEU A 1 177 ? -12.021 9.153 20.820 1.00 88.75 177 LEU A N 1
ATOM 1321 C CA . LEU A 1 177 ? -11.872 10.610 20.857 1.00 88.75 177 LEU A CA 1
ATOM 1322 C C . LEU A 1 177 ? -13.201 11.353 21.071 1.00 88.75 177 LEU A C 1
ATOM 1324 O O . LEU A 1 177 ? -13.218 12.582 21.002 1.00 88.75 177 LEU A O 1
ATOM 1328 N N . GLY A 1 178 ? -14.300 10.633 21.329 1.00 86.69 178 GLY A N 1
ATOM 1329 C CA . GLY A 1 178 ? -15.628 11.223 21.518 1.00 86.69 178 GLY A CA 1
ATOM 1330 C C . GLY A 1 178 ? -16.290 11.697 20.219 1.00 86.69 178 GLY A C 1
ATOM 1331 O O . GLY A 1 178 ? -17.155 12.565 20.252 1.00 86.69 178 GLY A O 1
ATOM 1332 N N . GLY A 1 179 ? -15.874 11.155 19.073 1.00 89.25 179 GLY A N 1
ATOM 1333 C CA . GLY A 1 179 ? -16.398 11.447 17.740 1.00 89.25 179 GLY A CA 1
ATOM 1334 C C . GLY A 1 179 ? -15.354 12.036 16.786 1.00 89.25 179 GLY A C 1
ATOM 1335 O O . GLY A 1 179 ? -14.144 11.972 17.014 1.00 89.25 179 GLY A O 1
ATOM 1336 N N . PHE A 1 180 ? -15.840 12.637 15.700 1.00 90.00 180 PHE A N 1
ATOM 1337 C CA . PHE A 1 180 ? -15.035 13.287 14.658 1.00 90.00 180 PHE A CA 1
ATOM 1338 C C . PHE A 1 180 ? -14.576 14.693 15.082 1.00 90.00 180 PHE A C 1
ATOM 1340 O O . PHE A 1 180 ? -14.896 15.696 14.448 1.00 90.00 180 PHE A O 1
ATOM 1347 N N . THR A 1 181 ? -13.860 14.769 16.204 1.00 92.38 181 THR A N 1
ATOM 1348 C CA . THR A 1 181 ? -13.385 16.027 16.798 1.00 92.38 181 THR A CA 1
ATOM 1349 C C . THR A 1 181 ? -12.176 16.602 16.052 1.00 92.38 181 THR A C 1
ATOM 1351 O O . THR A 1 181 ? -11.547 15.929 15.237 1.00 92.38 181 THR A O 1
ATOM 1354 N N . PHE A 1 182 ? -11.782 17.842 16.364 1.00 90.19 182 PHE A N 1
ATOM 1355 C CA . PHE A 1 182 ? -10.565 18.449 15.803 1.00 90.19 182 PHE A CA 1
ATOM 1356 C C . PHE A 1 182 ? -9.320 17.567 15.997 1.00 90.19 182 PHE A C 1
ATOM 1358 O O . PHE A 1 182 ? -8.520 17.427 15.079 1.00 90.19 182 PHE A O 1
ATOM 1365 N N . LYS A 1 183 ? -9.184 16.906 17.156 1.00 86.94 183 LYS A N 1
ATOM 1366 C CA . LYS A 1 183 ? -8.063 15.991 17.441 1.00 86.94 183 LYS A CA 1
ATOM 1367 C C . LYS A 1 183 ? -8.039 14.794 16.487 1.00 86.94 183 LYS A C 1
ATOM 1369 O O . LYS A 1 183 ? -6.962 14.377 16.069 1.00 86.94 183 LYS A O 1
ATOM 1374 N N . PHE A 1 184 ? -9.213 14.269 16.129 1.00 88.94 184 PHE A N 1
ATOM 1375 C CA . PHE A 1 184 ? -9.337 13.199 15.140 1.00 88.94 184 PHE A CA 1
ATOM 1376 C C . PHE A 1 184 ? -8.872 13.677 13.760 1.00 88.94 184 PHE A C 1
ATOM 1378 O O . PHE A 1 184 ? -8.006 13.049 13.156 1.00 88.94 184 PHE A O 1
ATOM 1385 N N . TRP A 1 185 ? -9.391 14.815 13.290 1.00 88.81 185 TRP A N 1
ATOM 1386 C CA . TRP A 1 185 ? -9.033 15.360 11.978 1.00 88.81 185 TRP A CA 1
ATOM 1387 C C . TRP A 1 185 ? -7.559 15.751 11.891 1.00 88.81 185 TRP A C 1
ATOM 1389 O O . TRP A 1 185 ? -6.898 15.402 10.918 1.00 88.81 185 TRP A O 1
ATOM 1399 N N . ALA A 1 186 ? -7.014 16.400 12.922 1.00 87.12 186 ALA A N 1
ATOM 1400 C CA . ALA A 1 186 ? -5.598 16.746 12.990 1.00 87.12 186 ALA A CA 1
ATOM 1401 C C . ALA A 1 186 ? -4.706 15.497 12.900 1.00 87.12 186 ALA A C 1
ATOM 1403 O O . ALA A 1 186 ? -3.743 15.487 12.137 1.00 87.12 186 ALA A O 1
ATOM 1404 N N . GLY A 1 187 ? -5.056 14.420 13.614 1.00 83.69 187 GLY A N 1
ATOM 1405 C CA . GLY A 1 187 ? -4.348 13.142 13.524 1.00 83.69 187 GLY A CA 1
ATOM 1406 C C . GLY A 1 187 ? -4.466 12.484 12.146 1.00 83.69 187 GLY A C 1
ATOM 1407 O O . GLY A 1 187 ? -3.468 12.008 11.606 1.00 83.69 187 GLY A O 1
ATOM 1408 N N . LEU A 1 188 ? -5.661 12.502 11.546 1.00 85.00 188 LEU A N 1
ATOM 1409 C CA . LEU A 1 188 ? -5.898 11.972 10.201 1.00 85.00 188 LEU A CA 1
ATOM 1410 C C . LEU A 1 188 ? -5.042 12.705 9.158 1.00 85.00 188 LEU A C 1
ATOM 1412 O O . LEU A 1 188 ? -4.340 12.060 8.380 1.00 85.00 188 LEU A O 1
ATOM 1416 N N . PHE A 1 189 ? -5.056 14.041 9.163 1.00 85.06 189 PHE A N 1
ATOM 1417 C CA . PHE A 1 189 ? -4.269 14.847 8.229 1.00 85.06 189 PHE A CA 1
ATOM 1418 C C . PHE A 1 189 ? -2.766 14.707 8.466 1.00 85.06 189 PHE A C 1
ATOM 1420 O O . PHE A 1 189 ? -2.022 14.586 7.498 1.00 85.06 189 PHE A O 1
ATOM 1427 N N . ALA A 1 190 ? -2.313 14.644 9.721 1.00 83.19 190 ALA A N 1
ATOM 1428 C CA . ALA A 1 190 ? -0.910 14.375 10.029 1.00 83.19 190 ALA A CA 1
ATOM 1429 C C . ALA A 1 190 ? -0.453 13.023 9.454 1.00 83.19 190 ALA A C 1
ATOM 1431 O O . ALA A 1 190 ? 0.618 12.937 8.858 1.00 83.19 190 ALA A O 1
ATOM 1432 N N . GLY A 1 191 ? -1.289 11.983 9.560 1.00 78.31 191 GLY A N 1
ATOM 1433 C CA . GLY A 1 191 ? -1.020 10.675 8.959 1.00 78.31 191 GLY A CA 1
ATOM 1434 C C . GLY A 1 191 ? -0.944 10.715 7.429 1.00 78.31 191 GLY A C 1
ATOM 1435 O O . GLY A 1 191 ? -0.040 10.121 6.841 1.00 78.31 191 GLY A O 1
ATOM 1436 N N . VAL A 1 192 ? -1.849 11.453 6.776 1.00 80.31 192 VAL A N 1
ATOM 1437 C CA . VAL A 1 192 ? -1.814 11.663 5.316 1.00 80.31 192 VAL A CA 1
ATOM 1438 C C . VAL A 1 192 ? -0.548 12.415 4.895 1.00 80.31 192 VAL A C 1
ATOM 1440 O O . VAL A 1 192 ? 0.095 12.017 3.927 1.00 80.31 192 VAL A O 1
ATOM 1443 N N . MET A 1 193 ? -0.150 13.450 5.639 1.00 80.69 193 MET A N 1
ATOM 1444 C CA . MET A 1 193 ? 1.051 14.239 5.348 1.00 80.69 193 MET A CA 1
ATOM 1445 C C . MET A 1 193 ? 2.341 13.442 5.548 1.00 80.69 193 MET A C 1
ATOM 1447 O O . MET A 1 193 ? 3.249 13.552 4.732 1.00 80.69 193 MET A O 1
ATOM 1451 N N . LEU A 1 194 ? 2.417 12.597 6.582 1.00 77.88 194 LEU A N 1
ATOM 1452 C CA . LEU A 1 194 ? 3.563 11.708 6.800 1.00 77.88 194 LEU A CA 1
ATOM 1453 C C . LEU A 1 194 ? 3.759 10.755 5.612 1.00 77.88 194 LEU A C 1
ATOM 1455 O O . LEU A 1 194 ? 4.879 10.539 5.154 1.00 77.88 194 LEU A O 1
ATOM 1459 N N . TYR A 1 195 ? 2.657 10.209 5.095 1.00 74.25 195 TYR A N 1
ATOM 1460 C CA . TYR A 1 195 ? 2.684 9.372 3.903 1.00 74.25 195 TYR A CA 1
ATOM 1461 C C . TYR A 1 195 ? 3.100 10.164 2.656 1.00 74.25 195 TYR A C 1
ATOM 1463 O O . TYR A 1 195 ? 3.994 9.731 1.933 1.00 74.25 195 TYR A O 1
ATOM 1471 N N . ALA A 1 196 ? 2.502 11.338 2.432 1.00 72.88 196 ALA A N 1
ATOM 1472 C CA . ALA A 1 196 ? 2.836 12.195 1.296 1.00 72.88 196 ALA A CA 1
ATOM 1473 C C . ALA A 1 196 ? 4.314 12.618 1.313 1.00 72.88 196 ALA A C 1
ATOM 1475 O O . ALA A 1 196 ? 4.957 12.650 0.270 1.00 72.88 196 ALA A O 1
ATOM 1476 N N . ALA A 1 197 ? 4.888 12.875 2.491 1.00 73.94 197 ALA A N 1
ATOM 1477 C CA . ALA A 1 197 ? 6.305 13.191 2.625 1.00 73.94 197 ALA A CA 1
ATOM 1478 C C . ALA A 1 197 ? 7.204 12.036 2.149 1.00 73.94 197 ALA A C 1
ATOM 1480 O O . ALA A 1 197 ? 8.152 12.277 1.405 1.00 73.94 197 ALA A O 1
ATOM 1481 N N . ALA A 1 198 ? 6.890 10.787 2.520 1.00 70.75 198 ALA A N 1
ATOM 1482 C CA . ALA A 1 198 ? 7.620 9.607 2.043 1.00 70.75 198 ALA A CA 1
ATOM 1483 C C . ALA A 1 198 ? 7.575 9.494 0.511 1.00 70.75 198 ALA A C 1
ATOM 1485 O O . ALA A 1 198 ? 8.581 9.206 -0.134 1.00 70.75 198 ALA A O 1
ATOM 1486 N N . GLU A 1 199 ? 6.402 9.763 -0.056 1.00 68.12 199 GLU A N 1
ATOM 1487 C CA . GLU A 1 199 ? 6.140 9.720 -1.489 1.00 68.12 199 GLU A CA 1
ATOM 1488 C C . GLU A 1 199 ? 6.944 10.780 -2.257 1.00 68.12 199 GLU A C 1
ATOM 1490 O O . GLU A 1 199 ? 7.597 10.471 -3.253 1.00 68.12 199 GLU A O 1
ATOM 1495 N N . VAL A 1 200 ? 6.984 12.013 -1.743 1.00 70.50 200 VAL A N 1
ATOM 1496 C CA . VAL A 1 200 ? 7.753 13.118 -2.331 1.00 70.50 200 VAL A CA 1
ATOM 1497 C C . VAL A 1 200 ? 9.237 12.766 -2.446 1.00 70.50 200 VAL A C 1
ATOM 1499 O O . VAL A 1 200 ? 9.842 13.044 -3.478 1.00 70.50 200 VAL A O 1
ATOM 1502 N N . PHE A 1 201 ? 9.832 12.107 -1.446 1.00 68.38 201 PHE A N 1
ATOM 1503 C CA . PHE A 1 201 ? 11.240 11.692 -1.527 1.00 68.38 201 PHE A CA 1
ATOM 1504 C C . PHE A 1 201 ? 11.505 10.680 -2.648 1.00 68.38 201 PHE A C 1
ATOM 1506 O O . PHE A 1 201 ? 12.541 10.752 -3.309 1.00 68.38 201 PHE A O 1
ATOM 1513 N N . ILE A 1 202 ? 10.565 9.767 -2.894 1.00 65.81 202 ILE A N 1
ATOM 1514 C CA . ILE A 1 202 ? 10.675 8.761 -3.957 1.00 65.81 2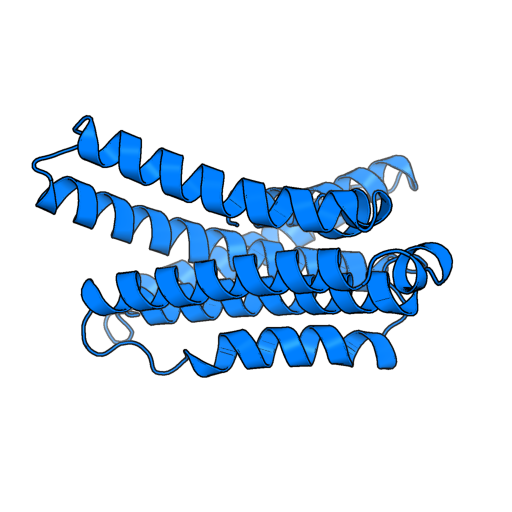02 ILE A CA 1
ATOM 1515 C C . ILE A 1 202 ? 10.511 9.420 -5.336 1.00 65.81 202 ILE A C 1
ATOM 1517 O O . ILE A 1 202 ? 11.258 9.102 -6.262 1.00 65.81 202 ILE A O 1
ATOM 1521 N N . HIS A 1 203 ? 9.609 10.398 -5.459 1.00 65.25 203 HIS A N 1
ATOM 1522 C CA . HIS A 1 203 ? 9.419 11.175 -6.693 1.00 65.25 203 HIS A CA 1
ATOM 1523 C C . HIS A 1 203 ? 10.599 12.077 -7.027 1.00 65.25 203 HIS A C 1
ATOM 1525 O O . HIS A 1 203 ? 10.994 12.172 -8.188 1.00 65.25 203 HIS A O 1
ATOM 1531 N N . LEU A 1 204 ? 11.192 12.713 -6.016 1.00 64.06 204 LEU A N 1
ATOM 1532 C CA . LEU A 1 204 ? 12.399 13.523 -6.185 1.00 64.06 204 LEU A CA 1
ATOM 1533 C C . LEU A 1 204 ? 13.600 12.679 -6.630 1.00 64.06 204 LEU A C 1
ATOM 1535 O O . LEU A 1 204 ? 14.477 13.188 -7.323 1.00 64.06 204 LEU A O 1
ATOM 1539 N N . TYR A 1 205 ? 13.640 11.398 -6.254 1.00 63.22 205 TYR A N 1
ATOM 1540 C CA . TYR A 1 205 ? 14.694 10.478 -6.672 1.00 63.22 205 TYR A CA 1
ATOM 1541 C C . TYR A 1 205 ? 14.572 10.062 -8.144 1.00 63.22 205 TYR A C 1
ATOM 1543 O O . TYR A 1 205 ? 15.579 9.964 -8.844 1.00 63.22 205 TYR A O 1
ATOM 1551 N N . SER A 1 206 ? 13.354 9.822 -8.635 1.00 60.19 206 SER A N 1
ATOM 1552 C CA . SER A 1 206 ? 13.124 9.493 -10.040 1.00 60.19 206 SER A CA 1
ATOM 1553 C C . SER A 1 206 ? 11.763 10.018 -10.506 1.00 60.19 206 SER A C 1
ATOM 1555 O O . SER A 1 206 ? 10.735 9.437 -10.162 1.00 60.19 206 SER A O 1
ATOM 1557 N N . PRO A 1 207 ? 11.723 11.044 -11.375 1.00 59.09 207 PRO A N 1
ATOM 1558 C CA . PRO A 1 207 ? 10.474 11.507 -11.981 1.00 59.09 207 PRO A CA 1
ATOM 1559 C C . PRO A 1 207 ? 9.763 10.404 -12.781 1.00 59.09 207 PRO A C 1
ATOM 1561 O O . PRO A 1 207 ? 8.541 10.397 -12.884 1.00 59.09 207 PRO A O 1
ATOM 1564 N N . ALA A 1 208 ? 10.515 9.428 -13.308 1.00 52.81 208 ALA A N 1
ATOM 1565 C CA . ALA A 1 208 ? 9.966 8.247 -13.975 1.00 52.81 208 ALA A CA 1
ATOM 1566 C C . ALA A 1 208 ? 9.354 7.232 -12.990 1.00 52.81 208 ALA A C 1
ATOM 1568 O O . ALA A 1 208 ? 8.434 6.507 -13.365 1.00 52.81 208 ALA A O 1
ATOM 1569 N N . ALA A 1 209 ? 9.784 7.213 -11.721 1.00 50.75 209 ALA A N 1
ATOM 1570 C CA . ALA A 1 209 ? 9.087 6.482 -10.660 1.00 50.75 209 ALA A CA 1
ATOM 1571 C C . ALA A 1 209 ? 7.691 7.051 -10.386 1.00 50.75 209 ALA A C 1
ATOM 1573 O O . ALA A 1 209 ? 6.816 6.298 -9.971 1.00 50.75 209 ALA A O 1
ATOM 1574 N N . HIS A 1 210 ? 7.419 8.312 -10.737 1.00 50.56 210 HIS A N 1
ATOM 1575 C CA . HIS A 1 210 ? 6.047 8.812 -10.757 1.00 50.56 210 HIS A CA 1
ATOM 1576 C C . HIS A 1 210 ? 5.179 8.018 -11.747 1.00 50.56 210 HIS A C 1
ATOM 1578 O O . HIS A 1 210 ? 4.042 7.694 -11.426 1.00 50.56 210 HIS A O 1
ATOM 1584 N N . GLY A 1 211 ? 5.744 7.597 -12.885 1.00 49.28 211 GLY A N 1
ATOM 1585 C CA . GLY A 1 211 ? 5.121 6.620 -13.777 1.00 49.28 211 GLY A CA 1
ATOM 1586 C C . GLY A 1 211 ? 4.999 5.240 -13.117 1.00 49.28 211 GLY A C 1
ATOM 1587 O O . GLY A 1 211 ? 3.927 4.671 -13.026 1.00 49.28 211 GLY A O 1
ATOM 1588 N N . PHE A 1 212 ? 6.063 4.681 -12.549 1.00 51.22 212 PHE A N 1
ATOM 1589 C CA . PHE A 1 212 ? 5.990 3.311 -12.003 1.00 51.22 212 PHE A CA 1
ATOM 1590 C C . PHE A 1 212 ? 5.147 3.149 -10.723 1.00 51.22 212 PHE A C 1
ATOM 1592 O O . PHE A 1 212 ? 4.824 2.018 -10.359 1.00 51.22 212 PHE A O 1
ATOM 1599 N N . ILE A 1 213 ? 4.826 4.243 -10.022 1.00 47.84 213 ILE A N 1
ATOM 1600 C CA . ILE A 1 213 ? 4.123 4.243 -8.727 1.00 47.84 213 ILE A CA 1
ATOM 1601 C C . ILE A 1 213 ? 2.798 5.046 -8.774 1.00 47.84 213 ILE A C 1
ATOM 1603 O O . ILE A 1 213 ? 2.051 4.989 -7.804 1.00 47.84 213 ILE A O 1
ATOM 1607 N N . HIS A 1 214 ? 2.476 5.779 -9.853 1.00 42.62 214 HIS A N 1
ATOM 1608 C CA . HIS A 1 214 ? 1.168 6.453 -10.054 1.00 42.62 214 HIS A CA 1
ATOM 1609 C C . HIS A 1 214 ? 0.497 6.170 -11.402 1.00 42.62 214 HIS A C 1
ATOM 1611 O O . HIS A 1 214 ? -0.438 6.886 -11.776 1.00 42.62 214 HIS A O 1
ATOM 1617 N N . LEU A 1 215 ? 0.959 5.154 -12.130 1.00 38.28 215 LEU A N 1
ATOM 1618 C CA . LEU A 1 215 ? 0.204 4.596 -13.250 1.00 38.28 215 LEU A CA 1
ATOM 1619 C C . LEU A 1 215 ? -0.816 3.604 -12.729 1.00 38.28 215 LEU A C 1
ATOM 1621 O O . LEU A 1 215 ? -0.463 2.424 -12.529 1.00 38.28 215 LEU A O 1
#

Radius of gyration: 17.88 Å; Cα contacts (8 Å, |Δi|>4): 253; chains: 1; bounding box: 43×38×51 Å

Solvent-accessible surface area (backbone atoms only — not comparable to full-atom values): 10755 Å² total; per-residue (Å²): 105,41,70,45,22,48,41,21,38,50,31,53,63,53,52,45,55,72,79,41,91,58,78,58,65,59,62,50,50,51,51,50,51,52,42,47,49,43,49,51,52,48,48,48,42,58,70,31,93,89,40,68,60,33,50,17,36,43,30,25,52,12,47,16,36,40,23,23,44,48,22,26,40,51,37,34,51,54,71,70,39,72,75,45,45,74,74,44,54,63,36,43,52,48,13,53,49,46,44,52,52,52,49,53,50,50,44,52,53,30,26,75,76,29,80,93,27,62,88,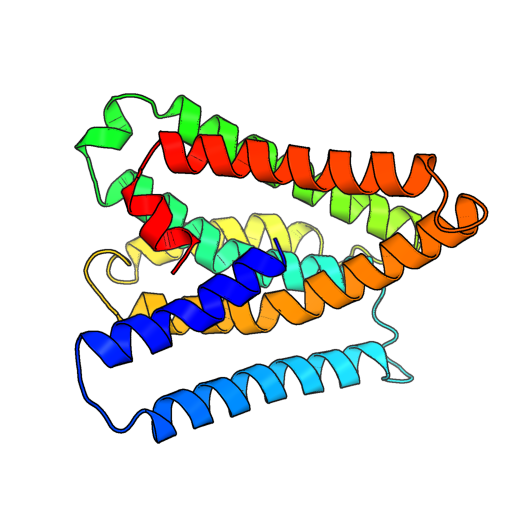40,58,67,45,29,66,49,23,24,52,50,14,33,55,42,46,83,76,43,73,46,63,91,82,34,67,66,55,47,54,59,34,18,53,31,15,40,47,12,19,61,31,36,46,54,33,48,52,56,52,48,53,52,51,20,62,75,62,78,33,91,37,71,69,45,51,52,51,52,51,50,53,52,49,57,52,51,53,21,50,50,33,39,37,73,45,30,69,67,45,44,51,68,63,60,44

Secondary structure (DSSP, 8-state):
-HHHHHHHHHHHHHHHHHH----THHHHHHHHHHHHHHHHHHHHHHH-TT----HHHHHHHHHHHHHHHHHHHHHHHHHH-HHHHTT-HHHHHHHHHHHHHHHHHHHHHHHHHSTT--TTTTHHHHHHHHHHHHTTTSPPTTT-HHHHHHHHHHHHHHHHHHHHHHHHHHHHHHHHTTSS-HHHHHHHHHHHHHHHHHHHHHHHH-HHHHHHHH-